Protein AF-A0A7W0UWT5-F1 (afdb_monomer)

Sequence (278 aa):
MLCIELEDHLTDYLEGALSGDLQRAFAEHALRCPVCHDLLNEVRNSIRACHTLDAPPPPQPGLEARILRQTAPEILMACEEFEQHLTDYLDGFLPAPLYHRWQRHAVLCAHCTDLPGQVVRSIGACYSYVKEDRSMPDHLHQKILQATLGTTDARAVRAPLRARFATWLQAQLNLPLAPQLAPVGAMMLVAVLVGTSIISDDGTIGGMYRASLRVATETYTRGATTAARNASLSGDLQRIADKWSNLVKNEPARGISNEPDKQSEATQQRQESEQETR

Mean predicted aligned error: 22.04 Å

Solvent-accessible surface area (backbone atoms only — not comparable to full-atom values): 16796 Å² total; per-residue (Å²): 127,55,73,67,62,46,61,75,40,43,63,38,57,76,72,64,71,53,54,74,70,58,47,51,48,47,53,54,43,37,73,73,36,68,68,57,32,50,52,54,48,52,52,50,49,51,53,50,52,59,69,67,50,73,78,74,75,80,80,59,92,60,49,67,55,53,48,41,58,74,77,43,56,87,68,59,64,52,73,68,61,45,58,72,44,44,60,38,50,77,73,67,68,50,52,72,81,54,41,61,37,45,53,44,39,30,77,70,34,88,78,49,50,55,46,66,59,51,50,54,52,51,53,52,52,53,51,50,60,67,68,48,81,66,75,77,60,86,62,49,70,56,52,51,48,48,66,71,67,67,59,87,55,76,79,76,64,73,70,55,69,65,58,57,50,50,52,51,52,51,58,68,67,56,64,84,67,51,82,87,43,47,65,58,52,51,51,48,52,49,50,49,51,51,60,58,60,71,72,62,98,70,94,48,76,71,59,55,56,55,53,50,54,53,55,50,52,55,52,52,55,56,49,53,55,53,54,54,52,51,57,52,54,54,55,54,53,50,54,52,52,55,53,50,57,55,54,71,72,66,64,78,84,81,72,86,76,92,73,85,78,83,70,62,65,72,62,55,62,60,59,58,66,67,62,77,77,116

Secondary structure (DSSP, 8-state):
--HHHHHHTHHHHHHT-S-HHHHHHHHHHHHH-HHHHHHHHHHHHHHHHHHHSPPPPPPPTTHHHHHHHHH-GGGPPPHHHHHHTHHHHHHT---HHHHHHHHHHHHH-TTTTTHHHHHHHHHHHHHHHHHS-PPPPTTHHHHHHHHHTT---TTT----HHHHHHHHHHHHH-----TTTHHHHHHHHHHHHHHHHTSSS---HHHHHHHHHHHHHHHHHHHHHHHHHHHHHHHHHHHHHHHHHHHHHT-----------TTSHHHHHHHHTTTS--

pLDDT: mean 76.29, std 16.69, range [37.91, 98.12]

Radius of gyration: 48.89 Å; Cα contacts (8 Å, |Δi|>4): 67; chains: 1; bounding box: 116×67×116 Å

Foldseek 3Di:
DDLVVLVVCLVCQVVVNDDPVVNVVSVVCLVVDVVNVVVSVVVVVVVVVVVPPPDPDDDDVCPVLVVCCVPPVVLADDPVRLVVCLVCVVVVNQDPSRVVNSVSCLVPPPVNVCVSVVVVVVVVVVVVVVVPPPDDPPCPVVVVCCVVVPCPPPVVCPDPVVVVVVVVVVVVVPPPPDPVCVVVVVVVVVVVVVVVVCPDDDNDPVVVVVVVVVVVVVVVVVVVVVVVVVVVVVVVVVVVVVVVVVVVVPDDDPDPDDDDDPPVVVVVVVVVVVVVPD

Structure (mmCIF, N/CA/C/O backbone):
data_AF-A0A7W0UWT5-F1
#
_entry.id   AF-A0A7W0UWT5-F1
#
loop_
_atom_site.group_PDB
_atom_site.id
_atom_site.type_symbol
_atom_site.label_atom_id
_atom_site.label_alt_id
_atom_site.label_comp_id
_atom_site.label_asym_id
_atom_site.label_entity_id
_atom_site.label_seq_id
_atom_site.pdbx_PDB_ins_code
_atom_site.Cartn_x
_atom_site.Cartn_y
_atom_site.Cartn_z
_atom_site.occupancy
_atom_site.B_iso_or_equiv
_atom_site.auth_seq_id
_atom_site.auth_comp_id
_atom_site.auth_asym_id
_atom_site.auth_atom_id
_atom_site.pdbx_PDB_model_num
ATOM 1 N N . MET A 1 1 ? -24.230 -0.090 49.171 1.00 89.19 1 MET A N 1
ATOM 2 C CA . MET A 1 1 ? -24.309 0.627 47.888 1.00 89.19 1 MET A CA 1
ATOM 3 C C . MET A 1 1 ? -25.705 0.491 47.309 1.00 89.19 1 MET A C 1
ATOM 5 O O . MET A 1 1 ? -26.376 -0.506 47.597 1.00 89.19 1 MET A O 1
ATOM 9 N N . LEU A 1 2 ? -26.120 1.480 46.530 1.00 95.50 2 LEU A N 1
ATOM 10 C CA . LEU A 1 2 ? -27.353 1.487 45.740 1.00 95.50 2 LEU A CA 1
ATOM 11 C C . LEU A 1 2 ? -27.105 0.853 44.358 1.00 95.50 2 LEU A C 1
ATOM 13 O O . LEU A 1 2 ? -25.964 0.786 43.917 1.00 95.50 2 LEU A O 1
ATOM 17 N N . CYS A 1 3 ? -28.157 0.404 43.663 1.00 96.88 3 CYS A N 1
ATOM 18 C CA . CYS A 1 3 ? -28.006 -0.218 42.337 1.00 96.88 3 CYS A CA 1
ATOM 19 C C . CYS A 1 3 ? -27.375 0.734 41.304 1.00 96.88 3 CYS A C 1
ATOM 21 O O . CYS A 1 3 ? -26.565 0.300 40.499 1.00 96.88 3 CYS A O 1
ATOM 23 N N . ILE A 1 4 ? -27.694 2.031 41.372 1.00 96.62 4 ILE A N 1
ATOM 24 C CA . ILE A 1 4 ? -27.137 3.055 40.471 1.00 96.62 4 ILE A CA 1
ATOM 25 C C . ILE A 1 4 ? -25.618 3.176 40.662 1.00 96.62 4 ILE A C 1
ATOM 27 O O . ILE A 1 4 ? -24.867 3.140 39.698 1.00 96.62 4 ILE A O 1
ATOM 31 N N . GLU A 1 5 ? -25.155 3.209 41.916 1.00 96.00 5 GLU A N 1
ATOM 32 C CA . GLU A 1 5 ? -23.718 3.243 42.232 1.00 96.00 5 GLU A CA 1
ATOM 33 C C . GLU A 1 5 ? -22.994 1.983 41.735 1.00 96.00 5 GLU A C 1
ATOM 35 O O . GLU A 1 5 ? -21.808 2.022 41.421 1.00 96.00 5 GLU A O 1
ATOM 40 N N . LEU A 1 6 ? -23.687 0.841 41.686 1.00 96.75 6 LEU A N 1
ATOM 41 C CA . LEU A 1 6 ? -23.131 -0.390 41.132 1.00 96.75 6 LEU A CA 1
ATOM 42 C C . LEU A 1 6 ? -22.963 -0.290 39.615 1.00 96.75 6 LEU A C 1
ATOM 44 O O . LEU A 1 6 ? -21.924 -0.699 39.106 1.00 96.75 6 LEU A O 1
ATOM 48 N N . GLU A 1 7 ? -23.955 0.241 38.901 1.00 96.50 7 GLU A N 1
ATOM 49 C CA . GLU A 1 7 ? -23.873 0.444 37.450 1.00 96.50 7 GLU A CA 1
ATOM 50 C C . GLU A 1 7 ? -22.725 1.393 37.082 1.00 96.50 7 GLU A C 1
ATOM 52 O O . GLU A 1 7 ? -21.929 1.063 36.201 1.00 96.50 7 GLU A O 1
ATOM 57 N N . ASP A 1 8 ? -22.563 2.491 37.826 1.00 97.25 8 ASP A N 1
ATOM 58 C CA . ASP A 1 8 ? -21.475 3.458 37.625 1.00 97.25 8 ASP A CA 1
ATOM 59 C C . ASP A 1 8 ? -20.081 2.828 37.807 1.00 97.25 8 ASP A C 1
ATOM 61 O O . ASP A 1 8 ? -19.128 3.192 37.119 1.00 97.25 8 ASP A O 1
ATOM 65 N N . HIS A 1 9 ? -19.957 1.847 38.705 1.00 97.06 9 HIS A N 1
ATOM 66 C CA . HIS A 1 9 ? -18.700 1.155 39.010 1.00 97.06 9 HIS A CA 1
ATOM 67 C C . HIS A 1 9 ? -18.525 -0.184 38.278 1.00 97.06 9 HIS A C 1
ATOM 69 O O . HIS A 1 9 ? -17.556 -0.906 38.524 1.00 97.06 9 HIS A O 1
ATOM 75 N N . LEU A 1 10 ? -19.446 -0.559 37.388 1.00 96.94 10 LEU A N 1
ATOM 76 C CA . LEU A 1 10 ? -19.443 -1.878 36.759 1.00 96.94 10 LEU A CA 1
ATOM 77 C C . LEU A 1 10 ? -18.210 -2.092 35.868 1.00 96.94 10 LEU A C 1
ATOM 79 O O . LEU A 1 10 ? -17.572 -3.144 35.947 1.00 96.94 10 LEU A O 1
ATOM 83 N N . THR A 1 11 ? -17.845 -1.091 35.066 1.00 96.50 11 THR A N 1
ATOM 84 C CA . THR A 1 11 ? -16.647 -1.129 34.211 1.00 96.50 11 THR A CA 1
ATOM 85 C C . THR A 1 11 ? -15.378 -1.235 35.053 1.00 96.50 11 THR A C 1
ATOM 87 O O . THR A 1 11 ? -14.599 -2.169 34.862 1.00 96.50 11 THR A O 1
ATOM 90 N N . ASP A 1 12 ? -15.229 -0.372 36.063 1.00 97.31 12 ASP A N 1
ATOM 91 C CA . ASP A 1 12 ? -14.078 -0.385 36.976 1.00 97.31 12 ASP A CA 1
ATOM 92 C C . ASP A 1 12 ? -13.925 -1.741 37.680 1.00 97.31 12 ASP A C 1
ATOM 94 O O . ASP A 1 12 ? -12.815 -2.189 37.976 1.00 97.31 12 ASP A O 1
ATOM 98 N N . TYR A 1 13 ? -15.038 -2.424 37.964 1.00 97.12 13 TYR A N 1
ATOM 99 C CA . TYR A 1 13 ? -15.033 -3.730 38.622 1.00 97.12 13 TYR A CA 1
ATOM 100 C C . TYR A 1 13 ? -14.562 -4.840 37.693 1.00 97.12 13 TYR A C 1
ATOM 102 O O . TYR A 1 13 ? -13.810 -5.721 38.118 1.00 97.12 13 TYR A O 1
ATOM 110 N N . LEU A 1 14 ? -14.979 -4.793 36.431 1.00 96.56 14 LEU A N 1
ATOM 111 C CA . LEU A 1 14 ? -14.567 -5.752 35.411 1.00 96.56 14 LEU A CA 1
ATOM 112 C C . LEU A 1 14 ? -13.099 -5.567 35.012 1.00 96.56 14 LEU A C 1
ATOM 114 O O . LEU A 1 14 ? -12.419 -6.556 34.750 1.00 96.56 14 LEU A O 1
ATOM 118 N N . GLU A 1 15 ? -12.605 -4.330 35.033 1.00 95.75 15 GLU A N 1
ATOM 119 C CA . GLU A 1 15 ? -11.203 -3.991 34.764 1.00 95.75 15 GLU A CA 1
ATOM 120 C C . GLU A 1 15 ? -10.290 -4.154 35.994 1.00 95.75 15 GLU A C 1
ATOM 122 O O . GLU A 1 15 ? -9.066 -4.159 35.865 1.00 95.75 15 GLU A O 1
ATOM 127 N N . GLY A 1 16 ? -10.861 -4.329 37.192 1.00 96.00 16 GLY A N 1
ATOM 128 C CA . GLY A 1 16 ? -10.107 -4.467 38.442 1.00 96.00 16 GLY A CA 1
ATOM 129 C C . GLY A 1 16 ? -9.520 -3.152 38.972 1.00 96.00 16 GLY A C 1
ATOM 130 O O . GLY A 1 16 ? -8.563 -3.182 39.743 1.00 96.00 16 GLY A O 1
ATOM 131 N N . ALA A 1 17 ? -10.084 -2.011 38.574 1.00 97.00 17 ALA A N 1
ATOM 132 C CA . ALA A 1 17 ? -9.640 -0.667 38.944 1.00 97.00 17 ALA A CA 1
ATOM 133 C C . ALA A 1 17 ? -10.239 -0.146 40.270 1.00 97.00 17 ALA A C 1
ATOM 135 O O . ALA A 1 17 ? -9.790 0.877 40.790 1.00 97.00 17 ALA A O 1
ATOM 136 N N . LEU A 1 18 ? -11.233 -0.834 40.848 1.00 96.06 18 LEU A N 1
ATOM 137 C CA . LEU A 1 18 ? -11.831 -0.433 42.129 1.00 96.06 18 LEU A CA 1
ATOM 138 C C . LEU A 1 18 ? -10.896 -0.629 43.324 1.00 96.06 18 LEU A C 1
ATOM 140 O O . LEU A 1 18 ? -10.155 -1.605 43.430 1.00 96.06 18 LEU A O 1
ATOM 144 N N . SER A 1 19 ? -11.023 0.273 44.299 1.00 96.31 19 SER A N 1
ATOM 145 C CA . SER A 1 19 ? -10.381 0.127 45.604 1.00 96.31 19 SER A CA 1
ATOM 146 C C . SER A 1 19 ? -10.935 -1.087 46.362 1.00 96.31 19 SER A C 1
ATOM 148 O O . SER A 1 19 ? -12.101 -1.454 46.217 1.00 96.31 19 SER A O 1
ATOM 150 N N . GLY A 1 20 ? -10.111 -1.711 47.211 1.00 95.88 20 GLY A N 1
ATOM 151 C CA . GLY A 1 20 ? -10.468 -2.971 47.874 1.00 95.88 20 GLY A CA 1
ATOM 152 C C . GLY A 1 20 ? -11.746 -2.910 48.723 1.00 95.88 20 GLY A C 1
ATOM 153 O O . GLY A 1 20 ? -12.493 -3.886 48.769 1.00 95.88 20 GLY A O 1
ATOM 154 N N . ASP A 1 21 ? -12.039 -1.774 49.359 1.00 96.06 21 ASP A N 1
ATOM 155 C CA . ASP A 1 21 ? -13.263 -1.615 50.153 1.00 96.06 21 ASP A CA 1
ATOM 156 C C . ASP A 1 21 ? -14.509 -1.461 49.267 1.00 96.06 21 ASP A C 1
ATOM 158 O O . ASP A 1 21 ? -15.533 -2.095 49.537 1.00 96.06 21 ASP A O 1
ATOM 162 N N . LEU A 1 22 ? -14.412 -0.708 48.164 1.00 96.00 22 LEU A N 1
ATOM 163 C CA . LEU A 1 22 ? -15.497 -0.601 47.184 1.00 96.00 22 LEU A CA 1
ATOM 164 C C . LEU A 1 22 ? -15.726 -1.925 46.453 1.00 96.00 22 LEU A C 1
ATOM 166 O O . LEU A 1 22 ? -16.869 -2.308 46.237 1.00 96.00 22 LEU A O 1
ATOM 170 N N . GLN A 1 23 ? -14.666 -2.671 46.144 1.00 96.81 23 GLN A N 1
ATOM 171 C CA . GLN A 1 23 ? -14.770 -3.988 45.521 1.00 96.81 23 GLN A CA 1
ATOM 172 C C . GLN A 1 23 ? -15.515 -4.990 46.419 1.00 96.81 23 GLN A C 1
ATOM 174 O O . GLN A 1 23 ? -16.330 -5.772 45.924 1.00 96.81 23 GLN A O 1
ATOM 179 N N . ARG A 1 24 ? -15.284 -4.955 47.743 1.00 97.06 24 ARG A N 1
ATOM 180 C CA . ARG A 1 24 ? -16.049 -5.769 48.705 1.00 97.06 24 ARG A CA 1
ATOM 181 C C . ARG A 1 24 ? -17.516 -5.349 48.755 1.00 97.06 24 ARG A C 1
ATOM 183 O O . ARG A 1 24 ? -18.379 -6.218 48.682 1.00 97.06 24 ARG A O 1
ATOM 190 N N . ALA A 1 25 ? -17.795 -4.047 48.836 1.00 96.94 25 ALA A N 1
ATOM 191 C CA . ALA A 1 25 ? -19.164 -3.531 48.844 1.00 96.94 25 ALA A CA 1
ATOM 192 C C . ALA A 1 25 ? -19.922 -3.873 47.545 1.00 96.94 25 ALA A C 1
ATOM 194 O O . ALA A 1 25 ? -21.090 -4.262 47.602 1.00 96.94 25 ALA A O 1
ATOM 195 N N . PHE A 1 26 ? -19.237 -3.801 46.398 1.00 97.69 26 PHE A N 1
ATOM 196 C CA . PHE A 1 26 ? -19.731 -4.221 45.085 1.00 97.69 26 PHE A CA 1
ATOM 197 C C . PHE A 1 26 ? -20.099 -5.700 45.070 1.00 97.69 26 PHE A C 1
ATOM 199 O O . PHE A 1 26 ? -21.225 -6.059 44.725 1.00 97.69 26 PHE A O 1
ATOM 206 N N . ALA A 1 27 ? -19.177 -6.566 45.497 1.00 96.69 27 ALA A N 1
ATOM 207 C CA . ALA A 1 27 ? -19.416 -8.003 45.549 1.00 96.69 27 ALA A CA 1
ATOM 208 C C . ALA A 1 27 ? -20.562 -8.364 46.511 1.00 96.69 27 ALA A C 1
ATOM 210 O O . ALA A 1 27 ? -21.397 -9.205 46.186 1.00 96.69 27 ALA A O 1
ATOM 211 N N . GLU A 1 28 ? -20.642 -7.710 47.672 1.00 97.50 28 GLU A N 1
ATOM 212 C CA . GLU A 1 28 ? -21.722 -7.922 48.639 1.00 97.50 28 GLU A CA 1
ATOM 213 C C . GLU A 1 28 ? -23.090 -7.536 48.059 1.00 97.50 28 GLU A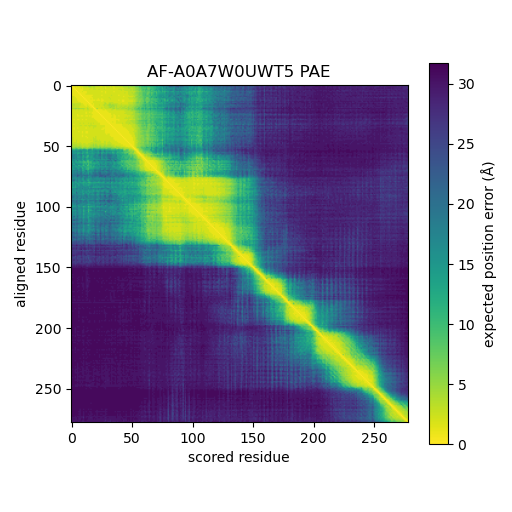 C 1
ATOM 215 O O . GLU A 1 28 ? -24.057 -8.283 48.215 1.00 97.50 28 GLU A O 1
ATOM 220 N N . HIS A 1 29 ? -23.183 -6.404 47.354 1.00 97.25 29 HIS A N 1
ATOM 221 C CA . HIS A 1 29 ? -24.426 -5.994 46.703 1.00 97.25 29 HIS A CA 1
ATOM 222 C C . HIS A 1 29 ? -24.794 -6.924 45.545 1.00 97.25 29 HIS A C 1
ATOM 224 O O . HIS A 1 29 ? -25.940 -7.362 45.473 1.00 97.25 29 HIS A O 1
ATOM 230 N N . ALA A 1 30 ? -23.838 -7.273 44.680 1.00 97.12 30 ALA A N 1
ATOM 231 C CA . ALA A 1 30 ? -24.062 -8.191 43.565 1.00 97.12 30 ALA A CA 1
ATOM 232 C C . ALA A 1 30 ? -24.526 -9.583 44.032 1.00 97.12 30 ALA A C 1
ATOM 234 O O . ALA A 1 30 ? -25.216 -10.264 43.291 1.00 97.12 30 ALA A O 1
ATOM 235 N N . LEU A 1 31 ? -24.192 -10.013 45.254 1.00 96.56 31 LEU A N 1
ATOM 236 C CA . LEU A 1 31 ? -24.703 -11.266 45.828 1.00 96.56 31 LEU A CA 1
ATOM 237 C C . LEU A 1 31 ? -26.079 -11.123 46.496 1.00 96.56 31 LEU A C 1
ATOM 239 O O . LEU A 1 31 ? -26.802 -12.110 46.621 1.00 96.56 31 LEU A O 1
ATOM 243 N N . ARG A 1 32 ? -26.448 -9.921 46.955 1.00 97.75 32 ARG A N 1
ATOM 244 C CA . ARG A 1 32 ? -27.739 -9.659 47.619 1.00 97.75 32 ARG A CA 1
ATOM 245 C C . ARG A 1 32 ? -28.850 -9.255 46.654 1.00 97.75 32 ARG A C 1
ATOM 247 O O . ARG A 1 32 ? -30.013 -9.537 46.929 1.00 97.75 32 ARG A O 1
ATOM 254 N N . CYS A 1 33 ? -28.510 -8.570 45.566 1.00 98.12 33 CYS A N 1
ATOM 255 C CA . CYS A 1 33 ? -29.458 -8.043 44.593 1.00 98.12 33 CYS A CA 1
ATOM 256 C C . CYS A 1 33 ? -29.471 -8.928 43.333 1.00 98.12 33 CYS A C 1
ATOM 258 O O . CYS A 1 33 ? -28.491 -8.910 42.587 1.00 98.12 33 CYS A O 1
ATOM 260 N N . PRO A 1 34 ? -30.561 -9.671 43.050 1.00 97.31 34 PRO A N 1
ATOM 261 C CA . PRO A 1 34 ? -30.619 -10.560 41.888 1.00 97.31 34 PRO A CA 1
ATOM 262 C C . PRO A 1 34 ? -30.523 -9.798 40.559 1.00 97.31 34 PRO A C 1
ATOM 264 O O . PRO A 1 34 ? -29.877 -10.265 39.634 1.00 97.31 34 PRO A O 1
ATOM 267 N N . VAL A 1 35 ? -31.074 -8.582 40.483 1.00 97.62 35 VAL A N 1
ATOM 268 C CA . VAL A 1 35 ? -31.029 -7.760 39.260 1.00 97.62 35 VAL A CA 1
ATOM 269 C C . VAL A 1 35 ? -29.590 -7.381 38.900 1.00 97.62 35 VAL A C 1
ATOM 271 O O . VAL A 1 35 ? -29.155 -7.571 37.768 1.00 97.62 35 VAL A O 1
ATOM 274 N N . CYS A 1 36 ? -28.821 -6.888 39.873 1.00 97.56 36 CYS A N 1
ATOM 275 C CA . CYS A 1 36 ? -27.424 -6.517 39.645 1.00 97.56 36 CYS A CA 1
ATOM 276 C C . CYS A 1 36 ? -26.526 -7.743 39.432 1.00 97.56 36 CYS A C 1
ATOM 278 O O . CYS A 1 36 ? -25.539 -7.661 38.702 1.00 97.56 36 CYS A O 1
ATOM 280 N N . HIS A 1 37 ? -26.865 -8.880 40.048 1.00 97.75 37 HIS A N 1
ATOM 281 C CA . HIS A 1 37 ? -26.201 -10.154 39.787 1.00 97.75 37 HIS A CA 1
ATOM 282 C C . HIS A 1 37 ? -26.355 -10.582 38.324 1.00 97.75 37 HIS A C 1
ATOM 284 O O . HIS A 1 37 ? -25.374 -10.953 37.676 1.00 97.75 37 HIS A O 1
ATOM 290 N N . ASP A 1 38 ? -27.582 -10.518 37.808 1.00 98.12 38 ASP A N 1
ATOM 291 C CA . ASP A 1 38 ? -27.903 -10.920 36.444 1.00 98.12 38 ASP A CA 1
ATOM 292 C C . ASP A 1 38 ? -27.227 -9.987 35.435 1.00 98.12 38 ASP A C 1
ATOM 294 O O . ASP A 1 38 ? -26.519 -10.477 34.557 1.00 98.12 38 ASP A O 1
ATOM 298 N N . LEU A 1 39 ? -27.291 -8.667 35.649 1.00 97.38 39 LEU A N 1
ATOM 299 C CA . LEU A 1 39 ? -26.563 -7.679 34.843 1.00 97.38 39 LEU A CA 1
ATOM 300 C C . LEU A 1 39 ? -25.055 -7.974 34.795 1.00 97.38 39 LEU A C 1
ATOM 302 O O . LEU A 1 39 ? -24.446 -8.019 33.725 1.00 97.38 39 LEU A O 1
ATOM 306 N N . LEU A 1 40 ? -24.434 -8.216 35.954 1.00 97.44 40 LEU A N 1
ATOM 307 C CA . LEU A 1 40 ? -23.009 -8.533 36.031 1.00 97.44 40 LEU A CA 1
ATOM 308 C C . LEU A 1 40 ? -22.667 -9.808 35.246 1.00 97.44 40 LEU A C 1
ATOM 310 O O . LEU A 1 40 ? -21.617 -9.883 34.602 1.00 97.44 40 LEU A O 1
ATOM 314 N N . ASN A 1 41 ? -23.535 -10.818 35.290 1.00 97.50 41 ASN A N 1
ATOM 315 C CA . ASN A 1 41 ? -23.340 -12.052 34.538 1.00 97.50 41 ASN A CA 1
ATOM 316 C C . ASN A 1 41 ? -23.554 -11.861 33.037 1.00 97.50 41 ASN A C 1
ATOM 318 O O . ASN A 1 41 ? -22.769 -12.396 32.257 1.00 97.50 41 ASN A O 1
ATOM 322 N N . GLU A 1 42 ? -24.550 -11.084 32.619 1.00 97.88 42 GLU A N 1
ATOM 323 C CA . GLU A 1 42 ? -24.783 -10.743 31.213 1.00 97.88 42 GLU A CA 1
ATOM 324 C C . GLU A 1 42 ? -23.578 -10.023 30.603 1.00 97.88 42 GLU A C 1
ATOM 326 O O . GLU A 1 42 ? -23.086 -10.417 29.539 1.00 97.88 42 GLU A O 1
ATOM 331 N N . VAL A 1 43 ? -23.030 -9.029 31.305 1.00 97.31 43 VAL A N 1
ATOM 332 C CA . VAL A 1 43 ? -21.844 -8.302 30.837 1.00 97.31 43 VAL A CA 1
ATOM 333 C C . VAL A 1 43 ? -20.620 -9.220 30.800 1.00 97.31 43 VAL A C 1
ATOM 335 O O . VAL A 1 43 ? -19.911 -9.262 29.794 1.00 97.31 43 VAL A O 1
ATOM 338 N N . ARG A 1 44 ? -20.395 -10.044 31.834 1.00 96.75 44 ARG A N 1
ATOM 339 C CA . ARG A 1 44 ? -19.310 -11.047 31.832 1.00 96.75 44 ARG A CA 1
ATOM 340 C C . ARG A 1 44 ? -19.440 -12.051 30.691 1.00 96.75 44 ARG A C 1
ATOM 342 O O . ARG A 1 44 ? -18.433 -12.422 30.090 1.00 96.75 44 ARG A O 1
ATOM 349 N N . ASN A 1 45 ? -20.655 -12.501 30.393 1.00 96.38 45 ASN A N 1
ATOM 350 C CA . ASN A 1 45 ? -20.917 -13.423 29.293 1.00 96.38 45 ASN A CA 1
ATOM 351 C C . ASN A 1 45 ? -20.664 -12.755 27.940 1.00 96.38 45 ASN A C 1
ATOM 353 O O . ASN A 1 45 ? -20.067 -13.381 27.070 1.00 96.38 45 ASN A O 1
ATOM 357 N N . SER A 1 46 ? -21.027 -11.481 27.789 1.00 95.50 46 SER A N 1
ATOM 358 C CA . SER A 1 46 ? -20.749 -10.694 26.582 1.00 95.50 46 SER A CA 1
ATOM 359 C C . SER A 1 46 ? -19.246 -10.504 26.364 1.00 95.50 46 SER A C 1
ATOM 361 O O . SER A 1 46 ? -18.745 -10.745 25.270 1.00 95.50 46 SER A O 1
ATOM 363 N N . ILE A 1 47 ? -18.493 -10.176 27.419 1.00 94.75 47 ILE A N 1
ATOM 364 C CA . ILE A 1 47 ? -17.025 -10.067 27.366 1.00 94.75 47 ILE A CA 1
ATOM 365 C C . ILE A 1 47 ? -16.394 -11.411 26.991 1.00 94.75 47 ILE A C 1
ATOM 367 O O . ILE A 1 47 ? -15.530 -11.473 26.117 1.00 94.75 47 ILE A O 1
ATOM 371 N N . ARG A 1 48 ? -16.849 -12.512 27.601 1.00 93.69 48 ARG A N 1
ATOM 372 C CA . ARG A 1 48 ? -16.392 -13.859 27.227 1.00 93.69 48 ARG A CA 1
ATOM 373 C C . ARG A 1 48 ? -16.701 -14.177 25.771 1.00 93.69 48 ARG A C 1
ATOM 375 O O . ARG A 1 48 ? -15.819 -14.685 25.091 1.00 93.69 48 ARG A O 1
ATOM 382 N N . ALA A 1 49 ? -17.899 -13.848 25.289 1.00 92.06 49 ALA A N 1
ATOM 383 C CA . ALA A 1 49 ? -18.267 -14.036 23.892 1.00 92.06 49 ALA A CA 1
ATOM 384 C C . ALA A 1 49 ? -17.306 -13.273 22.967 1.00 92.06 49 ALA A C 1
ATOM 386 O O . ALA A 1 49 ? -16.770 -13.866 22.034 1.00 92.06 49 ALA A O 1
ATOM 387 N N . CYS A 1 50 ? -16.990 -12.013 23.283 1.00 89.12 50 CYS A N 1
ATOM 388 C CA . CYS A 1 50 ? -16.001 -11.224 22.546 1.00 89.12 50 CYS A CA 1
ATOM 389 C C . CYS A 1 50 ? -14.600 -11.852 22.559 1.00 89.12 50 CYS A C 1
ATOM 391 O O . CYS A 1 50 ? -13.918 -11.816 21.543 1.00 89.12 50 CYS A O 1
ATOM 393 N N . HIS A 1 51 ? -14.173 -12.459 23.670 1.00 87.31 51 HIS A N 1
ATOM 394 C CA . HIS A 1 51 ? -12.885 -13.158 23.743 1.00 87.31 51 HIS A CA 1
ATOM 395 C C . HIS A 1 51 ? -12.864 -14.502 23.009 1.00 87.31 51 HIS A C 1
ATOM 397 O O . HIS A 1 51 ? -11.795 -14.947 22.601 1.00 87.31 51 HIS A O 1
ATOM 403 N N . THR A 1 52 ? -14.015 -15.162 22.858 1.00 88.31 52 THR A N 1
ATOM 404 C CA . THR A 1 52 ? -14.132 -16.395 22.062 1.00 88.31 52 THR A CA 1
ATOM 405 C C . THR A 1 52 ? -14.236 -16.138 20.565 1.00 88.31 52 THR A C 1
ATOM 407 O O . THR A 1 52 ? -14.115 -17.080 19.787 1.00 88.31 52 THR A O 1
ATOM 410 N N . LEU A 1 53 ? -14.473 -14.890 20.147 1.00 84.12 53 LEU A N 1
ATOM 411 C CA . LEU A 1 53 ? -14.358 -14.528 18.743 1.00 84.12 53 LEU A CA 1
ATOM 412 C C . LEU A 1 53 ? -12.879 -14.583 18.373 1.00 84.12 53 LEU A C 1
ATOM 414 O O . LEU A 1 53 ? -12.077 -13.783 18.857 1.00 84.12 53 LEU A O 1
ATOM 418 N N . ASP A 1 54 ? -12.529 -15.544 17.522 1.00 77.94 54 ASP A N 1
ATOM 419 C CA . ASP A 1 54 ? -11.195 -15.621 16.947 1.00 77.94 54 ASP A CA 1
ATOM 420 C C . ASP A 1 54 ? -10.838 -14.273 16.323 1.00 77.94 54 ASP A C 1
ATOM 422 O O . ASP A 1 54 ? -11.641 -13.658 15.608 1.00 77.94 54 ASP A O 1
ATOM 426 N N . ALA A 1 55 ? -9.617 -13.812 16.601 1.00 77.19 55 ALA A N 1
ATOM 427 C CA . ALA A 1 55 ? -9.100 -12.617 15.961 1.00 77.19 55 ALA A CA 1
ATOM 428 C C . ALA A 1 55 ? -9.231 -12.798 14.440 1.00 77.19 55 ALA A C 1
ATOM 430 O O . ALA A 1 55 ? -8.789 -13.828 13.912 1.00 77.19 55 ALA A O 1
ATOM 431 N N . PRO A 1 56 ? -9.848 -11.839 13.723 1.00 76.50 56 PRO A N 1
ATOM 432 C CA . PRO A 1 56 ? -9.991 -11.966 12.289 1.00 76.50 56 PRO A CA 1
ATOM 433 C C . PRO A 1 56 ? -8.599 -12.133 11.670 1.00 76.50 56 PRO A C 1
ATOM 435 O O . PRO A 1 56 ? -7.639 -11.502 12.133 1.00 76.50 56 PRO A O 1
ATOM 438 N N . PRO A 1 57 ? -8.466 -12.983 10.638 1.00 79.69 57 PRO A N 1
ATOM 439 C CA . PRO A 1 57 ? -7.197 -13.139 9.952 1.00 79.69 57 PRO A CA 1
ATOM 440 C C . PRO A 1 57 ? -6.708 -11.766 9.476 1.00 79.69 57 PRO A C 1
ATOM 442 O O . PRO A 1 57 ? -7.533 -10.902 9.148 1.00 79.69 57 PRO A O 1
ATOM 445 N N . PRO A 1 58 ? -5.380 -11.548 9.427 1.00 79.19 58 PRO A N 1
ATOM 446 C CA . PRO A 1 58 ? -4.839 -10.280 8.974 1.00 79.19 58 PRO A CA 1
ATOM 447 C C . PRO A 1 58 ? -5.428 -9.931 7.600 1.00 79.19 58 PRO A C 1
ATOM 449 O O . PRO A 1 58 ? -5.602 -10.823 6.757 1.00 79.19 58 PRO A O 1
ATOM 452 N N . PRO A 1 59 ? -5.769 -8.653 7.367 1.00 79.00 59 PRO A N 1
ATOM 453 C CA . PRO A 1 59 ? -6.383 -8.239 6.119 1.00 79.00 59 PRO A CA 1
ATOM 454 C C . PRO A 1 59 ? -5.479 -8.616 4.945 1.00 79.00 59 PRO A C 1
ATOM 456 O O . PRO A 1 59 ? -4.260 -8.448 4.994 1.00 79.00 59 PRO A O 1
ATOM 459 N N . GLN A 1 60 ? -6.085 -9.132 3.874 1.00 79.44 60 GLN A N 1
ATOM 460 C CA . GLN A 1 60 ? -5.344 -9.468 2.662 1.00 79.44 60 GLN A CA 1
ATOM 461 C C . GLN A 1 60 ? -4.650 -8.212 2.102 1.00 79.44 60 GLN A C 1
ATOM 463 O O . GLN A 1 60 ? -5.255 -7.130 2.112 1.00 79.44 60 GLN A O 1
ATOM 468 N N . PRO A 1 61 ? -3.419 -8.332 1.570 1.00 73.06 61 PRO A N 1
ATOM 469 C CA . PRO A 1 61 ? -2.758 -7.216 0.906 1.00 73.06 61 PRO A CA 1
ATOM 470 C C . PRO A 1 61 ? -3.653 -6.688 -0.226 1.00 73.06 61 PRO A C 1
ATOM 472 O O . PRO A 1 61 ? -4.139 -7.449 -1.060 1.00 73.06 61 PRO A O 1
ATOM 475 N N . GLY A 1 62 ? -3.929 -5.381 -0.213 1.00 74.00 62 GLY A N 1
ATOM 476 C CA . GLY A 1 62 ? -4.825 -4.725 -1.173 1.00 74.00 62 GLY A CA 1
ATOM 477 C C . GLY A 1 62 ? -6.301 -4.624 -0.757 1.00 74.00 62 GLY A C 1
ATOM 478 O O . GLY A 1 62 ? -7.088 -4.040 -1.505 1.00 74.00 62 GLY A O 1
ATOM 479 N N . LEU A 1 63 ? -6.702 -5.123 0.423 1.00 81.81 63 LEU A N 1
ATOM 480 C CA . LEU A 1 63 ? -8.066 -4.934 0.941 1.00 81.81 63 LEU A CA 1
ATOM 481 C C . LEU A 1 63 ? -8.408 -3.447 1.115 1.00 81.81 63 LEU A C 1
ATOM 483 O O . LEU A 1 63 ? -9.464 -3.012 0.668 1.00 81.81 63 LEU A O 1
ATOM 487 N N . GLU A 1 64 ? -7.503 -2.666 1.703 1.00 80.19 64 GLU A N 1
ATOM 488 C CA . GLU A 1 64 ? -7.664 -1.216 1.869 1.00 80.19 64 GLU A CA 1
ATOM 489 C C . GLU A 1 64 ? -7.891 -0.525 0.520 1.00 80.19 64 GLU A C 1
ATOM 491 O O . GLU A 1 64 ? -8.828 0.248 0.345 1.00 80.19 64 GLU A O 1
ATOM 496 N N . ALA A 1 65 ? -7.074 -0.877 -0.472 1.00 72.62 65 ALA A N 1
ATOM 497 C CA . ALA A 1 65 ? -7.156 -0.317 -1.809 1.00 72.62 65 ALA A CA 1
ATOM 498 C C . ALA A 1 65 ? -8.502 -0.669 -2.487 1.00 72.62 65 ALA A C 1
ATOM 500 O O . ALA A 1 65 ? -9.119 0.181 -3.130 1.00 72.62 65 ALA A O 1
ATOM 501 N N . ARG A 1 66 ? -9.021 -1.888 -2.278 1.00 78.06 66 ARG A N 1
ATOM 502 C CA . ARG A 1 66 ? -10.366 -2.294 -2.727 1.00 78.06 66 ARG A CA 1
ATOM 503 C C . ARG A 1 66 ? -11.488 -1.545 -2.011 1.00 78.06 66 ARG A C 1
ATOM 505 O O . ARG A 1 66 ? -12.437 -1.141 -2.677 1.00 78.06 66 ARG A O 1
ATOM 512 N N . ILE A 1 67 ? -11.387 -1.371 -0.692 1.00 84.25 67 ILE A N 1
ATOM 513 C CA . ILE A 1 67 ? -12.364 -0.613 0.099 1.00 84.25 67 ILE A CA 1
ATOM 514 C C . ILE A 1 67 ? -12.416 0.820 -0.423 1.00 84.25 67 ILE A C 1
ATOM 516 O O . ILE A 1 67 ? -13.483 1.284 -0.798 1.00 84.25 67 ILE A O 1
ATOM 520 N N . LEU A 1 68 ? -11.264 1.476 -0.565 1.00 77.69 68 LEU A N 1
ATOM 521 C CA . LEU A 1 68 ? -11.169 2.841 -1.080 1.00 77.69 68 LEU A CA 1
ATOM 522 C C . LEU A 1 68 ? -11.712 2.977 -2.504 1.00 77.69 68 LEU A C 1
ATOM 524 O O . LEU A 1 68 ? -12.382 3.957 -2.811 1.00 77.69 68 LEU A O 1
ATOM 528 N N . ARG A 1 69 ? -11.491 1.980 -3.369 1.00 75.50 69 ARG A N 1
ATOM 529 C CA . ARG A 1 69 ? -12.093 1.958 -4.709 1.00 75.50 69 ARG A CA 1
ATOM 530 C C . ARG A 1 69 ? -13.623 1.931 -4.662 1.00 75.50 69 ARG A C 1
ATOM 532 O O . ARG A 1 69 ? -14.256 2.489 -5.553 1.00 75.50 69 ARG A O 1
ATOM 539 N N . GLN A 1 70 ? -14.208 1.267 -3.666 1.00 82.44 70 GLN A N 1
ATOM 540 C CA . GLN A 1 70 ? -15.659 1.169 -3.501 1.00 82.44 70 GLN A CA 1
ATOM 541 C C . GLN A 1 70 ? -16.259 2.373 -2.768 1.00 82.44 70 GLN A C 1
ATOM 543 O O . GLN A 1 70 ? -17.377 2.767 -3.085 1.00 82.44 70 GLN A O 1
ATOM 548 N N . THR A 1 71 ? -15.545 2.950 -1.801 1.00 84.12 71 THR A N 1
ATOM 549 C CA . THR A 1 71 ? -16.082 3.993 -0.915 1.00 84.12 71 THR A CA 1
ATOM 550 C C . THR A 1 71 ? -15.686 5.410 -1.316 1.00 84.12 71 THR A C 1
ATOM 552 O O . THR A 1 71 ? -16.381 6.350 -0.944 1.00 84.12 71 THR A O 1
ATOM 555 N N . ALA A 1 72 ? -14.602 5.586 -2.075 1.00 80.38 72 ALA A N 1
ATOM 556 C CA . ALA A 1 72 ? -14.083 6.894 -2.461 1.00 80.38 72 ALA A CA 1
ATOM 557 C C . ALA A 1 72 ? -13.420 6.861 -3.856 1.00 80.38 72 ALA A C 1
ATOM 559 O O . ALA A 1 72 ? -12.203 7.046 -3.979 1.00 80.38 72 ALA A O 1
ATOM 560 N N . PRO A 1 73 ? -14.202 6.642 -4.933 1.00 70.38 73 PRO A N 1
ATOM 561 C CA . PRO A 1 73 ? -13.667 6.541 -6.290 1.00 70.38 73 PRO A CA 1
ATOM 562 C C . PRO A 1 73 ? -13.019 7.842 -6.777 1.00 70.38 73 PRO A C 1
ATOM 564 O O . PRO A 1 73 ? -12.125 7.797 -7.614 1.00 70.38 73 PRO A O 1
ATOM 567 N N . GLU A 1 74 ? -13.403 8.988 -6.217 1.00 69.81 74 GLU A N 1
ATOM 568 C CA . GLU A 1 74 ? -12.850 10.303 -6.577 1.00 69.81 74 GLU A CA 1
ATOM 569 C C . GLU A 1 74 ? -11.381 10.466 -6.162 1.00 69.81 74 GLU A C 1
ATOM 571 O O . GLU A 1 74 ? -10.656 11.305 -6.6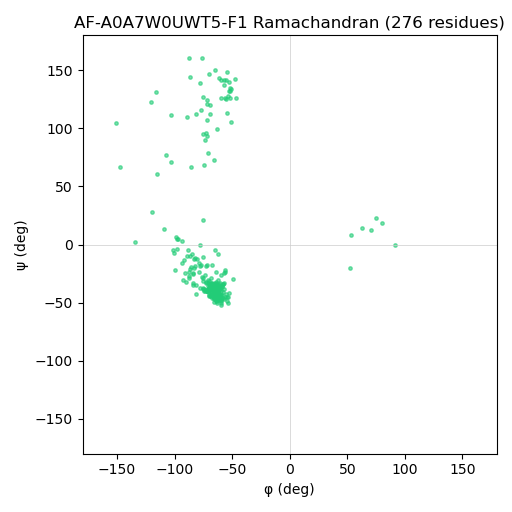86 1.00 69.81 74 GLU A O 1
ATOM 576 N N . ILE A 1 75 ? -10.911 9.614 -5.249 1.00 70.12 75 ILE A N 1
ATOM 577 C CA . ILE A 1 75 ? -9.514 9.573 -4.814 1.00 70.12 75 ILE A CA 1
ATOM 578 C C . ILE A 1 75 ? -8.674 8.710 -5.779 1.00 70.12 75 ILE A C 1
ATOM 580 O O . ILE A 1 75 ? -7.447 8.686 -5.687 1.00 70.12 75 ILE A O 1
ATOM 584 N N . LEU A 1 76 ? -9.285 8.008 -6.739 1.00 77.38 76 LEU A N 1
ATOM 585 C CA . LEU A 1 76 ? -8.567 7.160 -7.692 1.00 77.38 76 LEU A CA 1
ATOM 586 C C . LEU A 1 76 ? -7.908 7.999 -8.791 1.00 77.38 76 LEU A C 1
ATOM 588 O O . LEU A 1 76 ? -8.465 8.974 -9.282 1.00 77.38 76 LEU A O 1
ATOM 592 N N . MET A 1 77 ? -6.686 7.620 -9.147 1.00 88.31 77 MET A N 1
ATOM 593 C CA . MET A 1 77 ? -5.912 8.187 -10.255 1.00 88.31 77 MET A CA 1
ATOM 594 C C . MET A 1 77 ? -6.262 7.466 -11.559 1.00 88.31 77 MET A C 1
ATOM 596 O O . MET A 1 77 ? -6.510 6.256 -11.532 1.00 88.31 77 MET A O 1
ATOM 600 N N . ALA A 1 78 ? -6.291 8.192 -12.678 1.00 90.94 78 ALA A N 1
ATOM 601 C CA . ALA A 1 78 ? -6.458 7.612 -14.014 1.00 90.94 78 ALA A CA 1
ATOM 602 C C . ALA A 1 78 ? -5.152 6.954 -14.504 1.00 90.94 78 ALA A C 1
ATOM 604 O O . ALA A 1 78 ? -4.078 7.263 -13.989 1.00 90.94 78 ALA A O 1
ATOM 605 N N . CYS A 1 79 ? -5.218 6.056 -15.494 1.00 93.31 79 CYS A N 1
ATOM 606 C CA . CYS A 1 79 ? -4.006 5.396 -16.010 1.00 93.31 79 CYS A CA 1
ATOM 607 C C . CYS A 1 79 ? -3.064 6.409 -16.683 1.00 93.31 79 CYS A C 1
ATOM 609 O O . CYS A 1 79 ? -1.852 6.326 -16.528 1.00 93.31 79 CYS A O 1
ATOM 611 N N . GLU A 1 80 ? -3.616 7.414 -17.364 1.00 94.38 80 GLU A N 1
ATOM 612 C CA . GLU A 1 80 ? -2.834 8.466 -18.015 1.00 94.38 80 GLU A CA 1
ATOM 613 C C . GLU A 1 80 ? -2.092 9.336 -16.989 1.00 94.38 80 GLU A C 1
ATOM 615 O O . GLU A 1 80 ? -0.918 9.651 -17.167 1.00 94.38 80 GLU A O 1
ATOM 620 N N . GLU A 1 81 ? -2.759 9.690 -15.887 1.00 93.94 81 GLU A N 1
ATOM 621 C CA . GLU A 1 81 ? -2.161 10.440 -14.772 1.00 93.94 81 GLU A CA 1
ATOM 622 C C . GLU A 1 81 ? -1.072 9.604 -14.070 1.00 93.94 81 GLU A C 1
ATOM 624 O O . GLU A 1 81 ? -0.030 10.126 -13.677 1.00 93.94 81 GLU A O 1
ATOM 629 N N . PHE A 1 82 ? -1.270 8.286 -13.966 1.00 95.19 82 PHE A N 1
ATOM 630 C CA . PHE A 1 82 ? -0.267 7.363 -13.436 1.00 95.19 82 PHE A CA 1
ATOM 631 C C . PHE A 1 82 ? 1.011 7.342 -14.284 1.00 95.19 82 PHE A C 1
ATOM 633 O O . PHE A 1 82 ? 2.114 7.419 -13.735 1.00 95.19 82 PHE A O 1
ATOM 640 N N . GLU A 1 83 ? 0.872 7.252 -15.608 1.00 95.00 83 GLU A N 1
ATOM 641 C CA . GLU A 1 83 ? 2.004 7.223 -16.539 1.00 95.00 83 GLU A CA 1
ATOM 642 C C . GLU A 1 83 ? 2.770 8.548 -16.571 1.00 95.00 83 GLU A C 1
ATOM 644 O O . GLU A 1 83 ? 4.000 8.534 -16.616 1.00 95.00 83 GLU A O 1
ATOM 649 N N . GLN A 1 84 ? 2.075 9.686 -16.469 1.00 95.88 84 GLN A N 1
ATOM 650 C CA . GLN A 1 84 ? 2.704 11.013 -16.408 1.00 95.88 84 GLN A CA 1
ATOM 651 C C . GLN A 1 84 ? 3.679 11.154 -15.233 1.00 95.88 84 GLN A C 1
ATOM 653 O O . GLN A 1 84 ? 4.704 11.815 -15.364 1.00 95.88 84 GLN A O 1
ATOM 658 N N . HIS A 1 85 ? 3.385 10.500 -14.109 1.00 95.50 85 HIS A N 1
ATOM 659 C CA . HIS A 1 85 ? 4.207 10.543 -12.900 1.00 95.50 85 HIS A CA 1
ATOM 660 C C . HIS A 1 85 ? 5.144 9.342 -12.737 1.00 95.50 85 HIS A C 1
ATOM 662 O O . HIS A 1 85 ? 5.806 9.199 -11.706 1.00 95.50 85 HIS A O 1
ATOM 668 N N . LEU A 1 86 ? 5.219 8.459 -13.736 1.00 95.12 86 LEU A N 1
ATOM 669 C CA . LEU A 1 86 ? 6.068 7.274 -13.676 1.00 95.12 86 LEU A CA 1
ATOM 670 C C . LEU A 1 86 ? 7.552 7.644 -13.566 1.00 95.12 86 LEU A C 1
ATOM 672 O O . LEU A 1 86 ? 8.271 7.044 -12.772 1.00 95.12 86 LEU A O 1
ATOM 676 N N . THR A 1 87 ? 8.011 8.634 -14.332 1.00 93.31 87 THR A N 1
ATOM 677 C CA . THR A 1 87 ? 9.399 9.116 -14.260 1.00 93.31 87 THR A CA 1
ATOM 678 C C . THR A 1 87 ? 9.684 9.786 -12.923 1.00 93.31 87 THR A C 1
ATOM 680 O O . THR A 1 87 ? 10.665 9.435 -12.280 1.00 93.31 87 THR A O 1
ATOM 683 N N . ASP A 1 88 ? 8.777 10.638 -12.437 1.00 95.44 88 ASP A N 1
ATOM 684 C CA . ASP A 1 88 ? 8.914 11.303 -11.133 1.00 95.44 88 ASP A CA 1
ATOM 685 C C . ASP A 1 88 ? 9.028 10.287 -9.987 1.00 95.44 88 ASP A C 1
ATOM 687 O O . ASP A 1 88 ? 9.770 10.494 -9.025 1.00 95.44 88 ASP A O 1
ATOM 691 N N . TYR A 1 89 ? 8.303 9.167 -10.087 1.00 94.38 89 TYR A N 1
ATOM 692 C CA . TYR A 1 89 ? 8.424 8.044 -9.162 1.00 94.38 89 TYR A CA 1
ATOM 693 C C . TYR A 1 89 ? 9.796 7.365 -9.248 1.00 94.38 89 TYR A C 1
ATOM 695 O O . TYR A 1 89 ? 10.427 7.145 -8.214 1.00 94.38 89 TYR A O 1
ATOM 703 N N . LEU A 1 90 ? 10.262 7.036 -10.458 1.00 93.56 90 LEU A N 1
ATOM 704 C CA . LEU A 1 90 ? 11.549 6.361 -10.674 1.00 93.56 90 LEU A CA 1
ATOM 705 C C . LEU A 1 90 ? 12.743 7.228 -10.254 1.00 93.56 90 LEU A C 1
ATOM 707 O O . LEU A 1 90 ? 13.727 6.700 -9.737 1.00 93.56 90 LEU A O 1
ATOM 711 N N . ASP A 1 91 ? 12.622 8.540 -10.418 1.00 93.00 91 ASP A N 1
ATOM 712 C CA . ASP A 1 91 ? 13.636 9.518 -10.031 1.00 93.00 91 ASP A CA 1
ATOM 713 C C . ASP A 1 91 ? 13.566 9.883 -8.534 1.00 93.00 91 ASP A C 1
ATOM 715 O O . ASP A 1 91 ? 14.490 10.494 -7.995 1.00 93.00 91 ASP A O 1
ATOM 719 N N . GLY A 1 92 ? 12.495 9.487 -7.833 1.00 93.94 92 GLY A N 1
ATOM 720 C CA . GLY A 1 92 ? 12.304 9.741 -6.402 1.00 93.94 92 GLY A CA 1
ATOM 721 C C . GLY A 1 92 ? 11.794 11.147 -6.060 1.00 93.94 92 GLY A C 1
ATOM 722 O O . GLY A 1 92 ? 11.912 11.574 -4.912 1.00 93.94 92 GLY A O 1
ATOM 723 N N . PHE A 1 93 ? 11.213 11.865 -7.024 1.00 94.50 93 PHE A N 1
ATOM 724 C CA . PHE A 1 93 ? 10.681 13.225 -6.861 1.00 94.50 93 PHE A CA 1
ATOM 725 C C . PHE A 1 93 ? 9.173 13.287 -6.600 1.00 94.50 93 PHE A C 1
ATOM 727 O O . PHE A 1 93 ? 8.602 14.374 -6.504 1.00 94.50 93 PHE A O 1
ATOM 734 N N . LEU A 1 94 ? 8.515 12.138 -6.451 1.00 93.94 94 LEU A N 1
ATOM 735 C CA . LEU A 1 94 ? 7.072 12.078 -6.267 1.00 93.94 94 LEU A CA 1
ATOM 736 C C . LEU A 1 94 ? 6.640 12.645 -4.893 1.00 93.94 94 LEU A C 1
ATOM 738 O O . LEU A 1 94 ? 7.022 12.090 -3.858 1.00 93.94 94 LEU A O 1
ATOM 742 N N . PRO A 1 95 ? 5.807 13.705 -4.835 1.00 92.69 95 PRO A N 1
ATOM 743 C CA . PRO A 1 95 ? 5.342 14.270 -3.568 1.00 92.69 95 PRO A CA 1
ATOM 744 C C . PRO A 1 95 ? 4.544 13.254 -2.740 1.00 92.69 95 PRO A C 1
ATOM 746 O O . PRO A 1 95 ? 3.736 12.502 -3.286 1.00 92.69 95 PRO A O 1
ATOM 749 N N . ALA A 1 96 ? 4.689 13.279 -1.410 1.00 88.44 96 ALA A N 1
ATOM 750 C CA . ALA A 1 96 ? 4.061 12.298 -0.512 1.00 88.44 96 ALA A CA 1
ATOM 751 C C . ALA A 1 96 ? 2.530 12.120 -0.692 1.00 88.44 96 ALA A C 1
ATOM 753 O O . ALA A 1 96 ? 2.072 10.974 -0.726 1.00 88.44 96 ALA A O 1
ATOM 754 N N . PRO A 1 97 ? 1.716 13.183 -0.881 1.00 85.56 97 PRO A N 1
ATOM 755 C CA . PRO A 1 97 ? 0.278 13.016 -1.124 1.00 85.56 97 PRO A CA 1
ATOM 756 C C . PRO A 1 97 ? -0.027 12.269 -2.431 1.00 85.56 97 PRO A C 1
ATOM 758 O O . PRO A 1 97 ? -0.988 11.501 -2.510 1.00 85.56 97 PRO A O 1
ATOM 761 N N . LEU A 1 98 ? 0.807 12.475 -3.453 1.00 90.94 98 LEU A N 1
ATOM 762 C CA . LEU A 1 98 ? 0.649 11.879 -4.776 1.00 90.94 98 LEU A CA 1
ATOM 763 C C . LEU A 1 98 ? 1.183 10.441 -4.797 1.00 90.94 98 LEU A C 1
ATOM 765 O O . LEU A 1 98 ? 0.560 9.567 -5.394 1.00 90.94 98 LEU A O 1
ATOM 769 N N . TYR A 1 99 ? 2.247 10.166 -4.038 1.00 91.38 99 TYR A N 1
ATOM 770 C CA . TYR A 1 99 ? 2.846 8.843 -3.877 1.00 91.38 99 TYR A CA 1
ATOM 771 C C . TYR A 1 99 ? 1.841 7.774 -3.440 1.00 91.38 99 TYR A C 1
ATOM 773 O O . TYR A 1 99 ? 1.716 6.739 -4.091 1.00 91.38 99 TYR A O 1
ATOM 781 N N . HIS A 1 100 ? 1.058 8.024 -2.388 1.00 88.12 100 HIS A N 1
ATOM 782 C CA . HIS A 1 100 ? 0.086 7.034 -1.912 1.00 88.12 100 HIS A CA 1
ATOM 783 C C . HIS A 1 100 ? -1.056 6.800 -2.909 1.00 88.12 100 HIS A C 1
ATOM 785 O O . HIS A 1 100 ? -1.586 5.692 -3.021 1.00 88.12 100 HIS A O 1
ATOM 791 N N . ARG A 1 101 ? -1.462 7.833 -3.654 1.00 89.06 101 ARG A N 1
ATOM 792 C CA . ARG A 1 101 ? -2.475 7.706 -4.710 1.00 89.06 101 ARG A CA 1
ATOM 793 C C . ARG A 1 101 ? -1.936 6.901 -5.895 1.00 89.06 101 ARG A C 1
ATOM 795 O O . ARG A 1 101 ? -2.609 5.974 -6.343 1.00 89.06 101 ARG A O 1
ATOM 802 N N . TRP A 1 102 ? -0.706 7.182 -6.310 1.00 92.50 102 TRP A N 1
ATOM 803 C CA . TRP A 1 102 ? 0.001 6.483 -7.379 1.00 92.50 102 TRP A CA 1
ATOM 804 C C . TRP A 1 102 ? 0.263 5.009 -7.033 1.00 92.50 102 TRP A C 1
ATOM 806 O O . TRP A 1 102 ? -0.091 4.114 -7.800 1.00 92.50 102 TRP A O 1
ATOM 816 N N . GLN A 1 103 ? 0.768 4.723 -5.826 1.00 89.56 103 GLN A N 1
ATOM 817 C CA . GLN A 1 103 ? 1.033 3.356 -5.361 1.00 89.56 103 GLN A CA 1
ATOM 818 C C . GLN A 1 103 ? -0.254 2.519 -5.285 1.00 89.56 103 GLN A C 1
ATOM 820 O O . GLN A 1 103 ? -0.256 1.345 -5.657 1.00 89.56 103 GLN A O 1
ATOM 825 N N . ARG A 1 104 ? -1.375 3.115 -4.855 1.00 86.88 104 ARG A N 1
ATOM 826 C CA . ARG A 1 104 ? -2.683 2.440 -4.880 1.00 86.88 104 ARG A CA 1
ATOM 827 C C . ARG A 1 104 ? -3.117 2.096 -6.303 1.00 86.88 104 ARG A C 1
ATOM 829 O O . ARG A 1 104 ? -3.614 0.992 -6.515 1.00 86.88 104 ARG A O 1
ATOM 836 N N . HIS A 1 105 ? -2.915 2.997 -7.268 1.00 90.38 105 HIS A N 1
ATOM 837 C CA . HIS A 1 105 ? -3.219 2.715 -8.671 1.00 90.38 105 HIS A CA 1
ATOM 838 C C . HIS A 1 105 ? -2.373 1.549 -9.200 1.00 90.38 105 HIS A C 1
ATOM 840 O O . HIS A 1 105 ? -2.937 0.613 -9.764 1.00 90.38 105 HIS A O 1
ATOM 846 N N . ALA A 1 106 ? -1.060 1.545 -8.936 1.00 90.56 106 ALA A N 1
ATOM 847 C CA . ALA A 1 106 ? -0.179 0.439 -9.317 1.00 90.56 106 ALA A CA 1
ATOM 848 C C . ALA A 1 106 ? -0.680 -0.908 -8.774 1.00 90.56 106 ALA A C 1
ATOM 850 O O . ALA A 1 106 ? -0.738 -1.885 -9.506 1.00 90.56 106 ALA A O 1
ATOM 851 N N . VAL A 1 107 ? -1.100 -0.986 -7.509 1.00 87.31 107 VAL A N 1
ATOM 852 C CA . VAL A 1 107 ? -1.541 -2.261 -6.910 1.00 87.31 107 VAL A CA 1
ATOM 853 C C . VAL A 1 107 ? -2.910 -2.724 -7.431 1.00 87.31 107 VAL A C 1
ATOM 855 O O . VAL A 1 107 ? -3.165 -3.923 -7.507 1.00 87.31 107 VAL A O 1
ATOM 858 N N . LEU A 1 108 ? -3.811 -1.799 -7.772 1.00 85.00 108 LEU A N 1
ATOM 859 C CA . LEU A 1 108 ? -5.192 -2.123 -8.148 1.00 85.00 108 LEU A CA 1
ATOM 860 C C . LEU A 1 108 ? -5.415 -2.308 -9.651 1.00 85.00 108 LEU A C 1
ATOM 862 O O . LEU A 1 108 ? -6.340 -3.022 -10.048 1.00 85.00 108 LEU A O 1
ATOM 866 N N . CYS A 1 109 ? -4.649 -1.604 -10.482 1.00 88.50 109 CYS A N 1
ATOM 867 C CA . CYS A 1 109 ? -4.841 -1.588 -11.923 1.00 88.50 109 CYS A CA 1
ATOM 868 C C . CYS A 1 109 ? -4.044 -2.715 -12.579 1.00 88.50 109 CYS A C 1
ATOM 870 O O . CYS A 1 109 ? -2.827 -2.625 -12.693 1.00 88.50 109 CYS A O 1
ATOM 872 N N . ALA A 1 110 ? -4.741 -3.730 -13.097 1.00 87.56 110 ALA A N 1
ATOM 873 C CA . ALA A 1 110 ? -4.120 -4.878 -13.763 1.00 87.56 110 ALA A CA 1
ATOM 874 C C . ALA A 1 110 ? -3.205 -4.500 -14.945 1.00 87.56 110 ALA A C 1
ATOM 876 O O . ALA A 1 110 ? -2.325 -5.278 -15.304 1.00 87.56 110 ALA A O 1
ATOM 877 N N . HIS A 1 111 ? -3.409 -3.326 -15.550 1.00 90.19 111 HIS A N 1
ATOM 878 C CA . HIS A 1 111 ? -2.558 -2.833 -16.630 1.00 90.19 111 HIS A CA 1
ATOM 879 C C . HIS A 1 111 ? -1.268 -2.188 -16.107 1.00 90.19 111 HIS A C 1
ATOM 881 O O . HIS A 1 111 ? -0.186 -2.449 -16.624 1.00 90.19 111 HIS A O 1
ATOM 887 N N . CYS A 1 112 ? -1.371 -1.387 -15.046 1.00 93.56 112 CYS A N 1
ATOM 888 C CA . CYS A 1 112 ? -0.271 -0.566 -14.550 1.00 93.56 112 CYS A CA 1
ATOM 889 C C . CYS A 1 112 ? 0.586 -1.257 -13.475 1.00 93.56 112 CYS A C 1
ATOM 891 O O . CYS A 1 112 ? 1.683 -0.782 -13.194 1.00 93.56 112 CYS A O 1
ATOM 893 N N . THR A 1 113 ? 0.142 -2.380 -12.891 1.00 91.81 113 THR A N 1
ATOM 894 C CA . THR A 1 113 ? 0.861 -3.068 -11.798 1.00 91.81 113 THR A CA 1
ATOM 895 C C . THR A 1 113 ? 2.303 -3.436 -12.127 1.00 91.81 113 THR A C 1
ATOM 897 O O . THR A 1 113 ? 3.180 -3.257 -11.285 1.00 91.81 113 THR A O 1
ATOM 900 N N . ASP A 1 114 ? 2.572 -3.937 -13.333 1.00 92.81 114 ASP A N 1
ATOM 901 C CA . ASP A 1 114 ? 3.924 -4.361 -13.726 1.00 92.81 114 ASP A CA 1
ATOM 902 C C . ASP A 1 114 ? 4.673 -3.292 -14.539 1.00 92.81 114 ASP A C 1
ATOM 904 O O . ASP A 1 114 ? 5.856 -3.458 -14.833 1.00 92.81 114 ASP A O 1
ATOM 908 N N . LEU A 1 115 ? 4.031 -2.166 -14.871 1.00 94.69 115 LEU A N 1
ATOM 909 C CA . LEU A 1 115 ? 4.628 -1.139 -15.729 1.00 94.69 115 LEU A CA 1
ATOM 910 C C . LEU A 1 115 ? 5.939 -0.562 -15.151 1.00 94.69 115 LEU A C 1
ATOM 912 O O . LEU A 1 115 ? 6.943 -0.566 -15.869 1.00 94.69 115 LEU A O 1
ATOM 916 N N . PRO A 1 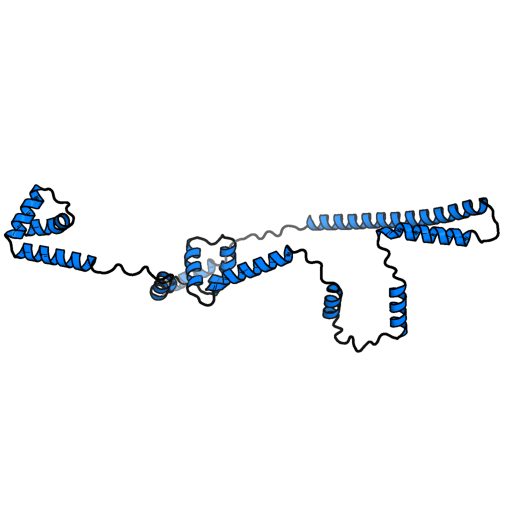116 ? 6.021 -0.158 -13.865 1.00 92.75 116 PRO A N 1
ATOM 917 C CA . PRO A 1 116 ? 7.275 0.346 -13.296 1.00 92.75 116 PRO A CA 1
ATOM 918 C C . PRO A 1 116 ? 8.384 -0.709 -13.310 1.00 92.75 116 PRO A C 1
ATOM 920 O O . PRO A 1 116 ? 9.535 -0.416 -13.631 1.00 92.75 116 PRO A O 1
ATOM 923 N N . GLY A 1 117 ? 8.030 -1.966 -13.027 1.00 91.69 117 GLY A N 1
ATOM 924 C CA . GLY A 1 117 ? 8.962 -3.087 -13.078 1.00 91.69 117 GLY A CA 1
ATOM 925 C C . GLY A 1 117 ? 9.497 -3.334 -14.489 1.00 91.69 117 GLY A C 1
ATOM 926 O O . GLY A 1 117 ? 10.694 -3.567 -14.658 1.00 91.69 117 GLY A O 1
ATOM 927 N N . GLN A 1 118 ? 8.641 -3.254 -15.511 1.00 94.19 118 GLN A N 1
ATOM 928 C CA . GLN A 1 118 ? 9.041 -3.386 -16.914 1.00 94.19 118 GLN A CA 1
ATOM 929 C C . GLN A 1 118 ? 10.009 -2.282 -17.337 1.00 94.19 118 GLN A C 1
ATOM 931 O O . GLN A 1 118 ? 11.014 -2.585 -17.981 1.00 94.19 118 GLN A O 1
ATOM 936 N N . VAL A 1 119 ? 9.753 -1.036 -16.932 1.00 94.69 119 VAL A N 1
ATOM 937 C CA . VAL A 1 119 ? 10.635 0.100 -17.236 1.00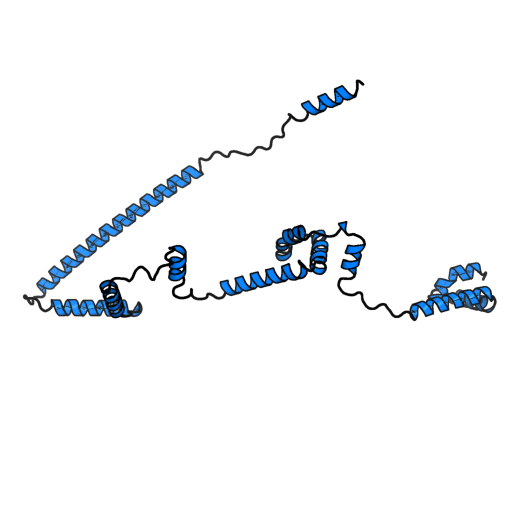 94.69 119 VAL A CA 1
ATOM 938 C C . VAL A 1 119 ? 11.996 -0.051 -16.554 1.00 94.69 119 VAL A C 1
ATOM 940 O O . VAL A 1 119 ? 13.027 0.090 -17.204 1.00 94.69 119 VAL A O 1
ATOM 943 N N . VAL A 1 120 ? 12.046 -0.435 -15.277 1.00 93.81 120 VAL A N 1
ATOM 944 C CA . VAL A 1 120 ? 13.333 -0.665 -14.592 1.00 93.81 120 VAL A CA 1
ATOM 945 C C . VAL A 1 120 ? 14.116 -1.813 -15.240 1.00 93.81 120 VAL A C 1
ATOM 947 O O . VAL A 1 120 ? 15.330 -1.712 -15.425 1.00 93.81 120 VAL A O 1
ATOM 950 N N . ARG A 1 121 ? 13.439 -2.898 -15.643 1.00 93.56 121 ARG A N 1
ATOM 951 C CA . ARG A 1 121 ? 14.076 -4.024 -16.348 1.00 93.56 121 ARG A CA 1
ATOM 952 C C . ARG A 1 121 ? 14.608 -3.618 -17.724 1.00 93.56 121 ARG A C 1
ATOM 954 O O . ARG A 1 121 ? 15.705 -4.043 -18.084 1.00 93.56 121 ARG A O 1
ATOM 961 N N . SER A 1 122 ? 13.871 -2.806 -18.482 1.00 93.94 122 SER A N 1
ATOM 962 C CA . SER A 1 122 ? 14.314 -2.337 -19.799 1.00 93.94 122 SER A CA 1
ATOM 963 C C . SER A 1 122 ? 15.495 -1.371 -19.688 1.00 93.94 122 SER A C 1
ATOM 965 O O . SER A 1 122 ? 16.473 -1.533 -20.414 1.00 93.94 122 SER A O 1
ATOM 967 N N . ILE A 1 123 ? 15.474 -0.451 -18.718 1.00 92.56 123 ILE A N 1
ATOM 968 C CA . ILE A 1 123 ? 16.610 0.428 -18.405 1.00 92.56 123 ILE A CA 1
ATOM 969 C C . ILE A 1 123 ? 17.834 -0.407 -18.017 1.00 92.56 123 ILE A C 1
ATOM 971 O O . ILE A 1 123 ? 18.918 -0.197 -18.561 1.00 92.56 123 ILE A O 1
ATOM 975 N N . GLY A 1 124 ? 17.668 -1.395 -17.134 1.00 91.69 124 GLY A N 1
ATOM 976 C CA . GLY A 1 124 ? 18.743 -2.307 -16.742 1.00 91.69 124 GLY A CA 1
ATOM 977 C C . GLY A 1 124 ? 19.349 -3.063 -17.929 1.00 91.69 124 GLY A C 1
ATOM 978 O O . GLY A 1 124 ? 20.572 -3.166 -18.027 1.00 91.69 124 GLY A O 1
ATOM 979 N N . ALA A 1 125 ? 18.515 -3.525 -18.867 1.00 90.38 125 ALA A N 1
ATOM 980 C CA . ALA A 1 125 ? 18.973 -4.157 -20.103 1.00 90.38 125 ALA A CA 1
ATOM 981 C C . ALA A 1 125 ? 19.743 -3.176 -21.005 1.00 90.38 125 ALA A C 1
ATOM 983 O O . ALA A 1 125 ? 20.793 -3.519 -21.538 1.00 90.38 125 ALA A O 1
ATOM 984 N N . CYS A 1 126 ? 19.278 -1.934 -21.151 1.00 88.56 126 CYS A N 1
ATOM 985 C CA . CYS A 1 126 ? 20.015 -0.908 -21.893 1.00 88.56 126 CYS A CA 1
ATOM 986 C C . CYS A 1 126 ? 21.387 -0.634 -21.263 1.00 88.56 126 CYS A C 1
ATOM 988 O O . CYS A 1 126 ? 22.391 -0.574 -21.971 1.00 88.56 126 CYS A O 1
ATOM 990 N N . TYR A 1 127 ? 21.457 -0.532 -19.934 1.00 88.31 127 TYR A N 1
ATOM 991 C CA . TYR A 1 127 ? 22.721 -0.339 -19.227 1.00 88.31 127 TYR A CA 1
ATOM 992 C C . TYR A 1 127 ? 23.679 -1.519 -19.386 1.00 88.31 127 TYR A C 1
ATOM 994 O O . TYR A 1 127 ? 24.882 -1.292 -19.515 1.00 88.31 127 TYR A O 1
ATOM 1002 N N . SER A 1 128 ? 23.188 -2.764 -19.411 1.00 85.31 128 SER A N 1
ATOM 1003 C CA . SER A 1 128 ? 24.058 -3.914 -19.676 1.00 85.31 128 SER A CA 1
ATOM 1004 C C . SER A 1 128 ? 24.618 -3.874 -21.097 1.00 85.31 128 SER A C 1
ATOM 1006 O O . SER A 1 128 ? 25.810 -4.108 -21.268 1.00 85.31 128 SER A O 1
ATOM 1008 N N . TYR A 1 129 ? 23.821 -3.477 -22.093 1.00 83.38 129 TYR A N 1
ATOM 1009 C CA . TYR A 1 129 ? 24.304 -3.295 -23.467 1.00 83.38 129 TYR A CA 1
ATOM 1010 C C . TYR A 1 129 ? 25.314 -2.156 -23.627 1.00 83.38 129 TYR A C 1
ATOM 1012 O O . TYR A 1 129 ? 26.212 -2.275 -24.449 1.00 83.38 129 TYR A O 1
ATOM 1020 N N . VAL A 1 130 ? 25.176 -1.060 -22.876 1.00 82.88 130 VAL A N 1
ATOM 1021 C CA . VAL A 1 130 ? 26.133 0.061 -22.921 1.00 82.88 130 VAL A CA 1
ATOM 1022 C C . VAL A 1 130 ? 27.427 -0.278 -22.180 1.00 82.88 130 VAL A C 1
ATOM 1024 O O . VAL A 1 130 ? 28.505 0.135 -22.594 1.00 82.88 130 VAL A O 1
ATOM 1027 N N . LYS A 1 131 ? 27.333 -1.006 -21.063 1.00 80.38 131 LYS A N 1
ATOM 1028 C CA . LYS A 1 131 ? 28.488 -1.359 -20.230 1.00 80.38 131 LYS A CA 1
ATOM 1029 C C . LYS A 1 131 ? 29.307 -2.503 -20.820 1.00 80.38 131 LYS A C 1
ATOM 1031 O O . LYS A 1 131 ? 30.528 -2.521 -20.682 1.00 80.38 131 LYS A O 1
ATOM 1036 N N . GLU A 1 132 ? 28.645 -3.481 -21.426 1.00 78.00 132 GLU A N 1
ATOM 1037 C CA . GLU A 1 132 ? 29.317 -4.475 -22.247 1.00 78.00 132 GLU A CA 1
ATOM 1038 C C . GLU A 1 132 ? 29.738 -3.774 -23.534 1.00 78.00 132 GLU A C 1
ATOM 1040 O O . GLU A 1 132 ? 28.934 -3.635 -24.448 1.00 78.00 132 GLU A O 1
ATOM 1045 N N . ASP A 1 133 ? 30.988 -3.315 -23.590 1.00 63.84 133 ASP A N 1
ATOM 1046 C CA . ASP A 1 133 ? 31.607 -2.746 -24.788 1.00 63.84 133 ASP A CA 1
ATOM 1047 C C . ASP A 1 133 ? 31.736 -3.859 -25.845 1.00 63.84 133 ASP A C 1
ATOM 1049 O O . ASP A 1 133 ? 32.780 -4.482 -26.049 1.00 63.84 133 ASP A O 1
ATOM 1053 N N . ARG A 1 134 ? 30.595 -4.246 -26.422 1.00 67.81 134 ARG A N 1
ATOM 1054 C CA . ARG A 1 134 ? 30.506 -5.303 -27.416 1.00 67.81 134 ARG A CA 1
ATOM 1055 C C . ARG A 1 134 ? 31.130 -4.740 -28.673 1.00 67.81 134 ARG A C 1
ATOM 1057 O O . ARG A 1 134 ? 30.657 -3.739 -29.211 1.00 67.81 134 ARG A O 1
ATOM 1064 N N . SER A 1 135 ? 32.176 -5.405 -29.157 1.00 73.62 135 SER A N 1
ATOM 1065 C CA . SER A 1 135 ? 32.772 -5.058 -30.438 1.00 73.62 135 SER A CA 1
ATOM 1066 C C . SER A 1 135 ? 31.666 -5.010 -31.485 1.00 73.62 135 SER A C 1
ATOM 1068 O O . SER A 1 135 ? 30.880 -5.957 -31.607 1.00 73.62 135 SER A O 1
ATOM 1070 N N . MET A 1 136 ? 31.580 -3.883 -32.196 1.00 74.19 136 MET A N 1
ATOM 1071 C CA . MET A 1 136 ? 30.607 -3.695 -33.266 1.00 74.19 136 MET A CA 1
ATOM 1072 C C . MET A 1 136 ? 30.635 -4.943 -34.159 1.00 74.19 136 MET A C 1
ATOM 1074 O O . MET A 1 136 ? 31.723 -5.320 -34.596 1.00 74.19 136 MET A O 1
ATOM 1078 N N . PRO A 1 137 ? 29.489 -5.608 -34.406 1.00 80.62 137 PRO A N 1
ATOM 1079 C CA . PRO A 1 137 ? 29.468 -6.803 -35.232 1.00 80.62 137 PRO A CA 1
ATOM 1080 C C . PRO A 1 137 ? 30.146 -6.516 -36.566 1.00 80.62 137 PRO A C 1
ATOM 1082 O O . PRO A 1 137 ? 29.832 -5.504 -37.209 1.00 80.62 137 PRO A O 1
ATOM 1085 N N . ASP A 1 138 ? 31.047 -7.404 -36.983 1.00 81.00 138 ASP A N 1
ATOM 1086 C CA . ASP A 1 138 ? 31.703 -7.275 -38.277 1.00 81.00 138 ASP A CA 1
ATOM 1087 C C . ASP A 1 138 ? 30.630 -7.077 -39.358 1.00 81.00 138 ASP A C 1
ATOM 1089 O O . ASP A 1 138 ? 29.594 -7.752 -39.379 1.00 81.00 138 ASP A O 1
ATOM 1093 N N . HIS A 1 139 ? 30.857 -6.108 -40.246 1.00 81.44 139 HIS A N 1
ATOM 1094 C CA . HIS A 1 139 ? 29.948 -5.754 -41.340 1.00 81.44 139 HIS A CA 1
ATOM 1095 C C . HIS A 1 139 ? 28.623 -5.066 -40.943 1.00 81.44 139 HIS A C 1
ATOM 1097 O O . HIS A 1 139 ? 27.757 -4.902 -41.808 1.00 81.44 139 HIS A O 1
ATOM 1103 N N . LEU A 1 140 ? 28.439 -4.586 -39.701 1.00 85.06 140 LEU A N 1
ATOM 1104 C CA . LEU A 1 140 ? 27.258 -3.780 -39.332 1.00 85.06 140 LEU A CA 1
ATOM 1105 C C . LEU A 1 140 ? 27.115 -2.545 -40.236 1.00 85.06 140 LEU A C 1
ATOM 1107 O O . LEU A 1 140 ? 26.037 -2.290 -40.772 1.00 85.06 140 LEU A O 1
ATOM 1111 N N . HIS A 1 141 ? 28.215 -1.828 -40.484 1.00 83.06 141 HIS A N 1
ATOM 1112 C CA . HIS A 1 141 ? 28.224 -0.675 -41.388 1.00 83.06 141 HIS A CA 1
ATOM 1113 C C . HIS A 1 141 ? 27.772 -1.055 -42.808 1.00 83.06 141 HIS A C 1
ATOM 1115 O O . HIS A 1 141 ? 27.082 -0.285 -43.465 1.00 83.06 141 HIS A O 1
ATOM 1121 N N . GLN A 1 142 ? 28.122 -2.256 -43.284 1.00 84.69 142 GLN A N 1
ATOM 1122 C CA . GLN A 1 142 ? 27.751 -2.758 -44.607 1.00 84.69 142 GLN A CA 1
ATOM 1123 C C . GLN A 1 142 ? 26.265 -3.096 -44.658 1.00 84.69 142 GLN A C 1
ATOM 1125 O O . GLN A 1 142 ? 25.621 -2.773 -45.646 1.00 84.69 142 GLN A O 1
ATOM 1130 N N . LYS A 1 143 ? 25.707 -3.673 -43.588 1.00 84.44 143 LYS A N 1
ATOM 1131 C CA . LYS A 1 143 ? 24.268 -3.947 -43.474 1.00 84.44 143 LYS A CA 1
ATOM 1132 C C . LYS A 1 143 ? 23.444 -2.667 -43.380 1.00 84.44 143 LYS A C 1
ATOM 1134 O O . LYS A 1 143 ? 22.419 -2.573 -44.045 1.00 84.44 143 LYS A O 1
ATOM 1139 N N . ILE A 1 144 ? 23.896 -1.678 -42.604 1.00 86.06 144 ILE A N 1
ATOM 1140 C CA . ILE A 1 144 ? 23.240 -0.366 -42.513 1.00 86.06 144 ILE A CA 1
ATOM 1141 C C . ILE A 1 144 ? 23.289 0.327 -43.872 1.00 86.06 144 ILE A C 1
ATOM 1143 O O . ILE A 1 144 ? 22.248 0.758 -44.354 1.00 86.06 144 ILE A O 1
ATOM 1147 N N . LEU A 1 145 ? 24.457 0.376 -44.524 1.00 84.12 145 LEU A N 1
ATOM 1148 C CA . LEU A 1 145 ? 24.593 0.914 -45.881 1.00 84.12 145 LEU A CA 1
ATOM 1149 C C . LEU A 1 145 ? 23.719 0.151 -46.881 1.00 84.12 145 LEU A C 1
ATOM 1151 O O . LEU A 1 145 ? 23.024 0.772 -47.664 1.00 84.12 145 LEU A O 1
ATOM 1155 N N . GLN A 1 146 ? 23.670 -1.178 -46.840 1.00 83.56 146 GLN A N 1
ATOM 1156 C CA . GLN A 1 146 ? 22.825 -1.969 -47.737 1.00 83.56 146 GLN A CA 1
ATOM 1157 C C . GLN A 1 146 ? 21.324 -1.722 -47.505 1.00 83.56 146 GLN A C 1
ATOM 1159 O O . GLN A 1 146 ? 20.567 -1.626 -48.468 1.00 83.56 146 GLN A O 1
ATOM 1164 N N . ALA A 1 147 ? 20.893 -1.587 -46.247 1.00 82.94 147 ALA A N 1
ATOM 1165 C CA . ALA A 1 147 ? 19.504 -1.302 -45.892 1.00 82.94 147 ALA A CA 1
ATOM 1166 C C . ALA A 1 147 ? 19.092 0.138 -46.244 1.00 82.94 147 ALA A C 1
ATOM 1168 O O . ALA A 1 147 ? 17.961 0.368 -46.661 1.00 82.94 147 ALA A O 1
ATOM 1169 N N . THR A 1 148 ? 20.006 1.103 -46.106 1.00 82.06 148 THR A N 1
ATOM 1170 C CA . THR A 1 148 ? 19.742 2.530 -46.368 1.00 82.06 148 THR A CA 1
ATOM 1171 C C . THR A 1 148 ? 19.956 2.935 -47.823 1.00 82.06 148 THR A C 1
ATOM 1173 O O . THR A 1 148 ? 19.283 3.844 -48.298 1.00 82.06 148 THR A O 1
ATOM 1176 N N . LEU A 1 149 ? 20.828 2.249 -48.566 1.00 75.56 149 LEU A N 1
ATOM 1177 C CA . LEU A 1 149 ? 21.060 2.506 -49.992 1.00 75.56 149 LEU A CA 1
ATOM 1178 C C . LEU A 1 149 ? 19.957 1.927 -50.892 1.00 75.56 149 LEU A C 1
ATOM 1180 O O . LEU A 1 149 ? 20.034 2.078 -52.108 1.00 75.56 149 LEU A O 1
ATOM 1184 N N . GLY A 1 150 ? 18.937 1.264 -50.329 1.00 61.53 150 GLY A N 1
ATOM 1185 C CA . GLY A 1 150 ? 17.754 0.820 -51.072 1.00 61.53 150 GLY A CA 1
ATOM 1186 C C . GLY A 1 150 ? 18.034 -0.201 -52.182 1.00 61.53 150 GLY A C 1
ATOM 1187 O O . GLY A 1 150 ? 17.173 -0.436 -53.025 1.00 61.53 150 GLY A O 1
ATOM 1188 N N . THR A 1 151 ? 19.213 -0.829 -52.215 1.00 59.12 151 THR A N 1
ATOM 1189 C CA . THR A 1 151 ? 19.569 -1.832 -53.229 1.00 59.12 151 THR A CA 1
ATOM 1190 C C . THR A 1 151 ? 19.084 -3.218 -52.807 1.00 59.12 151 THR A C 1
ATOM 1192 O O . THR A 1 151 ? 19.855 -4.141 -52.546 1.00 59.12 151 THR A O 1
ATOM 1195 N N . THR A 1 152 ? 17.765 -3.391 -52.766 1.00 53.81 152 THR A N 1
ATOM 1196 C CA . THR A 1 152 ? 17.115 -4.698 -52.580 1.00 53.81 152 THR A CA 1
ATOM 1197 C C . THR A 1 152 ? 17.362 -5.676 -53.740 1.00 53.81 152 THR A C 1
ATOM 1199 O O . THR A 1 152 ? 17.062 -6.856 -53.595 1.00 53.81 152 THR A O 1
ATOM 1202 N N . ASP A 1 153 ? 18.035 -5.260 -54.821 1.00 53.69 153 ASP A N 1
ATOM 1203 C CA . ASP A 1 153 ? 18.431 -6.124 -55.941 1.00 53.69 153 ASP A CA 1
ATOM 1204 C C . ASP A 1 153 ? 19.954 -6.280 -56.107 1.00 53.69 153 ASP A C 1
ATOM 1206 O O . ASP A 1 153 ? 20.542 -6.039 -57.163 1.00 53.69 153 ASP A O 1
ATOM 1210 N N . ALA A 1 154 ? 20.620 -6.823 -55.086 1.00 51.84 154 ALA A N 1
ATOM 1211 C CA . ALA A 1 154 ? 21.989 -7.339 -55.231 1.00 51.84 154 ALA A CA 1
ATOM 1212 C C . ALA A 1 154 ? 22.098 -8.517 -56.237 1.00 51.84 154 ALA A C 1
ATOM 1214 O O . ALA A 1 154 ? 23.202 -8.937 -56.586 1.00 51.84 154 ALA A O 1
ATOM 1215 N N . ARG A 1 155 ? 20.971 -9.056 -56.735 1.00 51.53 155 ARG A N 1
ATOM 1216 C CA . ARG A 1 155 ? 20.941 -10.059 -57.816 1.00 51.53 155 ARG A CA 1
ATOM 1217 C C . ARG A 1 155 ? 20.954 -9.462 -59.226 1.00 51.53 155 ARG A C 1
ATOM 1219 O O . ARG A 1 155 ? 21.318 -10.186 -60.151 1.00 51.53 155 ARG A O 1
ATOM 1226 N N . ALA A 1 156 ? 20.613 -8.184 -59.410 1.00 53.53 156 ALA A N 1
ATOM 1227 C CA . ALA A 1 156 ? 20.501 -7.589 -60.746 1.00 53.53 156 ALA A CA 1
ATOM 1228 C C . ALA A 1 156 ? 21.829 -7.038 -61.293 1.00 53.53 156 ALA A C 1
ATOM 1230 O O . ALA A 1 156 ? 21.998 -6.934 -62.506 1.00 53.53 156 ALA A O 1
ATOM 1231 N N . VAL A 1 157 ? 22.814 -6.752 -60.435 1.00 56.75 157 VAL A N 1
ATOM 1232 C CA . VAL A 1 157 ? 24.132 -6.272 -60.879 1.00 56.75 157 VAL A CA 1
ATOM 1233 C C . VAL A 1 157 ? 25.164 -7.377 -60.705 1.00 56.75 157 VAL A C 1
ATOM 1235 O O . VAL A 1 157 ? 25.975 -7.399 -59.779 1.00 56.75 157 VAL A O 1
ATOM 1238 N N . ARG A 1 158 ? 25.134 -8.336 -61.632 1.00 51.16 158 ARG A N 1
ATOM 1239 C CA . ARG A 1 158 ? 26.206 -9.319 -61.792 1.00 51.16 158 ARG A CA 1
ATOM 1240 C C . ARG A 1 158 ? 27.469 -8.556 -62.194 1.00 51.16 158 ARG A C 1
ATOM 1242 O O . ARG A 1 158 ? 27.621 -8.176 -63.351 1.00 51.16 158 ARG A O 1
ATOM 1249 N N . ALA A 1 159 ? 28.353 -8.301 -61.229 1.00 57.88 159 ALA A N 1
ATOM 1250 C CA . ALA A 1 159 ? 29.617 -7.622 -61.484 1.00 57.88 159 ALA A CA 1
ATOM 1251 C C . ALA A 1 159 ? 30.360 -8.325 -62.640 1.00 57.88 159 ALA A C 1
ATOM 1253 O O . ALA A 1 159 ? 30.452 -9.563 -62.636 1.00 57.88 159 ALA A O 1
ATOM 1254 N N . PRO A 1 160 ? 30.869 -7.577 -63.638 1.00 70.31 160 PRO A N 1
ATOM 1255 C CA . PRO A 1 160 ? 31.565 -8.159 -64.776 1.00 70.31 160 PRO A CA 1
ATOM 1256 C C . PRO A 1 160 ? 32.721 -9.027 -64.273 1.00 70.31 160 PRO A C 1
ATOM 1258 O O . PRO A 1 160 ? 33.395 -8.677 -63.307 1.00 70.31 160 PRO A O 1
ATOM 1261 N N . LEU A 1 161 ? 32.964 -10.168 -64.924 1.00 65.69 161 LEU A N 1
ATOM 1262 C CA . LEU A 1 161 ? 33.964 -11.168 -64.509 1.00 65.69 161 LEU A CA 1
ATOM 1263 C C . LEU A 1 161 ? 35.349 -10.560 -64.215 1.00 65.69 161 LEU A C 1
ATOM 1265 O O . LEU A 1 161 ? 36.053 -11.029 -63.325 1.00 65.69 161 LEU A O 1
ATOM 1269 N N . ARG A 1 162 ? 35.698 -9.462 -64.895 1.00 70.69 162 ARG A N 1
ATOM 1270 C CA . ARG A 1 162 ? 36.931 -8.697 -64.662 1.00 70.69 162 ARG A CA 1
ATOM 1271 C C . ARG A 1 162 ? 36.991 -8.047 -63.277 1.00 70.69 162 ARG A C 1
ATOM 1273 O O . ARG A 1 162 ? 38.047 -8.066 -62.663 1.00 70.69 162 ARG A O 1
ATOM 1280 N N . ALA A 1 163 ? 35.872 -7.541 -62.759 1.00 70.06 163 ALA A N 1
ATOM 1281 C CA . ALA A 1 163 ? 35.800 -6.975 -61.413 1.00 70.06 163 ALA A CA 1
ATOM 1282 C C . ALA A 1 163 ? 35.960 -8.059 -60.337 1.00 70.06 163 ALA A C 1
ATOM 1284 O O . ALA A 1 163 ? 36.613 -7.821 -59.330 1.00 70.06 163 ALA A O 1
ATOM 1285 N N . ARG A 1 164 ? 35.444 -9.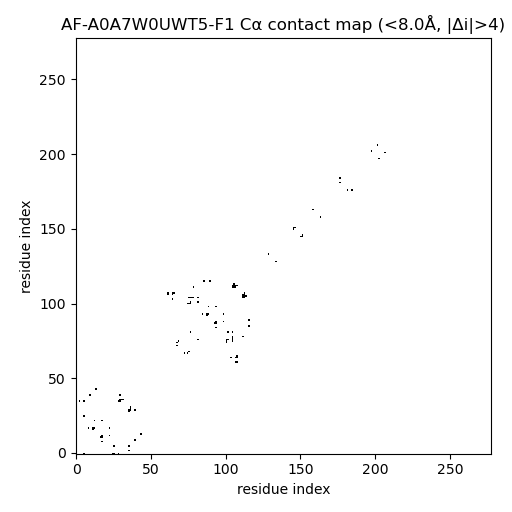274 -60.579 1.00 72.88 164 ARG A N 1
ATOM 1286 C CA . ARG A 1 164 ? 35.635 -10.420 -59.670 1.00 72.88 164 ARG A CA 1
ATOM 1287 C C . ARG A 1 164 ? 37.079 -10.919 -59.666 1.00 72.88 164 ARG A C 1
ATOM 1289 O O . ARG A 1 164 ? 37.583 -11.317 -58.624 1.00 72.88 164 ARG A O 1
ATOM 1296 N N . PHE A 1 165 ? 37.744 -10.889 -60.821 1.00 76.69 165 PHE A N 1
ATOM 1297 C CA . PHE A 1 165 ? 39.156 -11.251 -60.908 1.00 76.69 165 PHE A CA 1
ATOM 1298 C C . PHE A 1 165 ? 40.050 -10.183 -60.270 1.00 76.69 165 PHE A C 1
ATOM 1300 O O . PHE A 1 165 ? 40.972 -10.525 -59.543 1.00 76.69 165 PHE A O 1
ATOM 1307 N N . ALA A 1 166 ? 39.739 -8.898 -60.471 1.00 76.25 166 ALA A N 1
ATOM 1308 C CA . ALA A 1 166 ? 40.458 -7.798 -59.837 1.00 76.25 166 ALA A CA 1
ATOM 1309 C C . ALA A 1 166 ? 40.354 -7.859 -58.308 1.00 76.25 166 ALA A C 1
ATOM 1311 O O . ALA A 1 166 ? 41.378 -7.772 -57.640 1.00 76.25 166 ALA A O 1
ATOM 1312 N N . THR A 1 167 ? 39.161 -8.091 -57.747 1.00 75.38 167 THR A N 1
ATOM 1313 C CA . THR A 1 167 ? 39.003 -8.221 -56.290 1.00 75.38 167 THR A CA 1
ATOM 1314 C C . THR A 1 167 ? 39.655 -9.483 -55.738 1.00 75.38 167 THR A C 1
ATOM 1316 O O . THR A 1 167 ? 40.226 -9.432 -54.655 1.00 75.38 167 THR A O 1
ATOM 1319 N N . TRP A 1 168 ? 39.642 -10.596 -56.478 1.00 78.44 168 TRP A N 1
ATOM 1320 C CA . TRP A 1 168 ? 40.382 -11.803 -56.101 1.00 78.44 168 TRP A CA 1
ATOM 1321 C C . TRP A 1 168 ? 41.900 -11.568 -56.091 1.00 78.44 168 TRP A C 1
ATOM 1323 O O . TRP A 1 168 ? 42.571 -11.943 -55.131 1.00 78.44 168 TRP A O 1
ATOM 1333 N N . LEU A 1 169 ? 42.434 -10.882 -57.107 1.00 75.06 169 LEU A N 1
ATOM 1334 C CA . LEU A 1 169 ? 43.855 -10.538 -57.179 1.00 75.06 169 LEU A CA 1
ATOM 1335 C C . LEU A 1 169 ? 44.244 -9.582 -56.046 1.00 75.06 169 LEU A C 1
ATOM 1337 O O . LEU A 1 169 ? 45.259 -9.771 -55.388 1.00 75.06 169 LEU A O 1
ATOM 1341 N N . GLN A 1 170 ? 43.404 -8.582 -55.781 1.00 72.56 170 GLN A N 1
ATOM 1342 C CA . GLN A 1 170 ? 43.621 -7.588 -54.734 1.00 72.56 170 GLN A CA 1
ATOM 1343 C C . GLN A 1 170 ? 43.516 -8.206 -53.332 1.00 72.56 170 GLN A C 1
ATOM 1345 O O . GLN A 1 170 ? 44.279 -7.837 -52.448 1.00 72.56 170 GLN A O 1
ATOM 1350 N N . ALA A 1 171 ? 42.645 -9.200 -53.136 1.00 71.31 171 ALA A N 1
ATOM 1351 C CA . ALA A 1 171 ? 42.571 -9.971 -51.896 1.00 71.31 171 ALA A CA 1
ATOM 1352 C C . ALA A 1 171 ? 43.798 -10.874 -51.685 1.00 71.31 171 ALA A C 1
ATOM 1354 O O . ALA A 1 171 ? 44.225 -11.047 -50.550 1.00 71.31 171 ALA A O 1
ATOM 1355 N N . GLN A 1 172 ? 44.390 -11.412 -52.756 1.00 72.25 172 GLN A N 1
ATOM 1356 C CA . GLN A 1 172 ? 45.641 -12.180 -52.685 1.00 72.25 172 GLN A CA 1
ATOM 1357 C C . GLN A 1 172 ? 46.882 -11.291 -52.490 1.00 72.25 172 GLN A C 1
ATOM 1359 O O . GLN A 1 172 ? 47.835 -11.701 -51.836 1.00 72.25 172 GLN A O 1
ATOM 1364 N N . LEU A 1 173 ? 46.870 -10.065 -53.023 1.00 64.44 173 LEU A N 1
ATOM 1365 C CA . LEU A 1 173 ? 47.947 -9.077 -52.864 1.00 64.44 173 LEU A CA 1
ATOM 1366 C C . LEU A 1 173 ? 47.873 -8.288 -51.552 1.00 64.44 173 LEU A C 1
ATOM 1368 O O . LEU A 1 173 ? 48.884 -7.729 -51.129 1.00 64.44 173 LEU A O 1
ATOM 1372 N N . ASN A 1 174 ? 46.716 -8.270 -50.887 1.00 59.00 174 ASN A N 1
ATOM 1373 C CA . ASN A 1 174 ? 46.580 -7.789 -49.515 1.00 59.00 174 ASN A CA 1
ATOM 1374 C C . ASN A 1 174 ? 47.168 -8.824 -48.551 1.00 59.00 174 ASN A C 1
ATOM 1376 O O . ASN A 1 174 ? 46.470 -9.473 -47.773 1.00 59.00 174 ASN A O 1
ATOM 1380 N N . LEU A 1 175 ? 48.489 -8.970 -48.620 1.00 53.56 175 LEU A N 1
ATOM 1381 C CA . LEU A 1 175 ? 49.272 -9.624 -47.594 1.00 53.56 175 LEU A CA 1
ATOM 1382 C C . LEU A 1 175 ? 48.967 -8.894 -46.272 1.00 53.56 175 LEU A C 1
ATOM 1384 O O . LEU A 1 175 ? 49.091 -7.665 -46.237 1.00 53.56 175 LEU A O 1
ATOM 1388 N N . PRO A 1 176 ? 48.536 -9.586 -45.203 1.00 55.59 176 PRO A N 1
ATOM 1389 C CA . PRO A 1 176 ? 48.198 -8.951 -43.937 1.00 55.59 176 PRO A CA 1
ATOM 1390 C C . PRO A 1 176 ? 49.485 -8.470 -43.260 1.00 55.59 176 PRO A C 1
ATOM 1392 O O . PRO A 1 176 ? 50.016 -9.108 -42.353 1.00 55.59 176 PRO A O 1
ATOM 1395 N N . LEU A 1 177 ? 50.023 -7.334 -43.708 1.00 51.50 177 LEU A N 1
ATOM 1396 C CA . LEU A 1 177 ? 51.018 -6.604 -42.944 1.00 51.50 177 LEU A CA 1
ATOM 1397 C C . LEU A 1 177 ? 50.281 -5.985 -41.763 1.00 51.50 177 LEU A C 1
ATOM 1399 O O . LEU A 1 177 ? 49.710 -4.900 -41.848 1.00 51.50 177 LEU A O 1
ATOM 1403 N N . ALA A 1 178 ? 50.294 -6.705 -40.643 1.00 57.34 178 ALA A N 1
ATOM 1404 C CA . ALA A 1 178 ? 50.031 -6.116 -39.344 1.00 57.34 178 ALA A CA 1
ATOM 1405 C C . ALA A 1 178 ? 50.863 -4.819 -39.208 1.00 57.34 178 ALA A C 1
ATOM 1407 O O . ALA A 1 178 ? 52.012 -4.793 -39.663 1.00 57.34 178 ALA A O 1
ATOM 1408 N N . PRO A 1 179 ? 50.343 -3.750 -38.578 1.00 59.19 179 PRO A N 1
ATOM 1409 C CA . PRO A 1 179 ? 51.012 -2.441 -38.512 1.00 59.19 179 PRO A CA 1
ATOM 1410 C C . PRO A 1 179 ? 52.427 -2.500 -37.907 1.00 59.19 179 PRO A C 1
ATOM 1412 O O . PRO A 1 179 ? 53.272 -1.662 -38.205 1.00 59.19 179 PRO A O 1
ATOM 1415 N N . GLN A 1 180 ? 52.722 -3.543 -37.130 1.00 57.91 180 GLN A N 1
ATOM 1416 C CA . GLN A 1 180 ? 54.041 -3.842 -36.565 1.00 57.91 180 GLN A CA 1
ATOM 1417 C C . GLN A 1 180 ? 55.088 -4.366 -37.575 1.00 57.91 180 GLN A C 1
ATOM 1419 O O . GLN A 1 180 ? 56.282 -4.293 -37.303 1.00 57.91 180 GLN A O 1
ATOM 1424 N N . LEU A 1 181 ? 54.675 -4.861 -38.749 1.00 55.22 181 LEU A N 1
ATOM 1425 C CA . LEU A 1 181 ? 55.567 -5.347 -39.816 1.00 55.22 181 LEU A CA 1
ATOM 1426 C C . LEU A 1 181 ? 55.758 -4.334 -40.954 1.00 55.22 181 LEU A C 1
ATOM 1428 O O . LEU A 1 181 ? 56.615 -4.536 -41.813 1.00 55.22 181 LEU A O 1
ATOM 1432 N N . ALA A 1 182 ? 55.013 -3.225 -40.946 1.00 60.75 182 ALA A N 1
ATOM 1433 C CA . ALA A 1 182 ? 55.153 -2.138 -41.913 1.00 60.75 182 ALA A CA 1
ATOM 1434 C C . ALA A 1 182 ? 56.591 -1.578 -42.037 1.00 60.75 182 ALA A C 1
ATOM 1436 O O . ALA A 1 182 ? 57.052 -1.435 -43.171 1.00 60.75 182 ALA A O 1
ATOM 1437 N N . PRO A 1 183 ? 57.353 -1.312 -40.949 1.00 68.50 183 PRO A N 1
ATOM 1438 C CA . PRO A 1 183 ? 58.717 -0.796 -41.089 1.00 68.50 183 PRO A CA 1
ATOM 1439 C C . PRO A 1 183 ? 59.683 -1.837 -41.668 1.00 68.50 183 PRO A C 1
ATOM 1441 O O . PRO A 1 183 ? 60.563 -1.484 -42.449 1.00 68.50 183 PRO A O 1
ATOM 1444 N N . VAL A 1 184 ? 59.492 -3.124 -41.354 1.00 74.00 184 VAL A N 1
ATOM 1445 C CA . VAL A 1 184 ? 60.314 -4.218 -41.898 1.00 74.00 184 VAL A CA 1
ATOM 1446 C C . VAL A 1 184 ? 60.013 -4.424 -43.383 1.00 74.00 184 VAL A C 1
ATOM 1448 O O . VAL A 1 184 ? 60.936 -4.531 -44.184 1.00 74.00 184 VAL A O 1
ATOM 1451 N N . GLY A 1 185 ? 58.734 -4.398 -43.770 1.00 69.62 185 GLY A N 1
ATOM 1452 C CA . GLY A 1 185 ? 58.315 -4.477 -45.169 1.00 69.62 185 GLY A CA 1
ATOM 1453 C C . GLY A 1 185 ? 58.810 -3.292 -46.000 1.00 69.62 185 GLY A C 1
ATOM 1454 O O . GLY A 1 185 ? 59.310 -3.487 -47.105 1.00 69.62 185 GLY A O 1
ATOM 1455 N N . ALA A 1 186 ? 58.755 -2.075 -45.450 1.00 71.88 186 ALA A N 1
ATOM 1456 C CA . ALA A 1 186 ? 59.308 -0.888 -46.095 1.00 71.88 186 ALA A CA 1
ATOM 1457 C C . ALA A 1 186 ? 60.835 -0.983 -46.245 1.00 71.88 186 ALA A C 1
ATOM 1459 O O . ALA A 1 186 ? 61.353 -0.715 -47.324 1.00 71.88 186 ALA A O 1
ATOM 1460 N N . MET A 1 187 ? 61.553 -1.433 -45.211 1.00 72.69 187 MET A N 1
ATOM 1461 C CA . MET A 1 187 ? 63.004 -1.651 -45.281 1.00 72.69 187 MET A CA 1
ATOM 1462 C C . MET A 1 187 ? 63.380 -2.744 -46.282 1.00 72.69 187 MET A C 1
ATOM 1464 O O . MET A 1 187 ? 64.374 -2.603 -46.985 1.00 72.69 187 MET A O 1
ATOM 1468 N N . MET A 1 188 ? 62.576 -3.800 -46.410 1.00 75.62 188 MET A N 1
ATOM 1469 C CA . MET A 1 188 ? 62.814 -4.874 -47.373 1.00 75.62 188 MET A CA 1
ATOM 1470 C C . MET A 1 188 ? 62.519 -4.431 -48.811 1.00 75.62 188 MET A C 1
ATOM 1472 O O . MET A 1 188 ? 63.299 -4.733 -49.707 1.00 75.62 188 MET A O 1
ATOM 1476 N N . LEU A 1 189 ? 61.461 -3.645 -49.039 1.00 76.25 189 LEU A N 1
ATOM 1477 C CA . LEU A 1 189 ? 61.201 -3.021 -50.341 1.00 76.25 189 LEU A CA 1
ATOM 1478 C C . LEU A 1 189 ? 62.283 -2.007 -50.711 1.00 76.25 189 LEU A C 1
ATOM 1480 O O . LEU A 1 189 ? 62.701 -1.984 -51.861 1.00 76.25 189 LEU A O 1
ATOM 1484 N N . VAL A 1 190 ? 62.786 -1.222 -49.755 1.00 73.62 190 VAL A N 1
ATOM 1485 C CA . VAL A 1 190 ? 63.932 -0.325 -49.971 1.00 73.62 190 VAL A CA 1
ATOM 1486 C C . VAL A 1 190 ? 65.204 -1.128 -50.243 1.00 73.62 190 VAL A C 1
ATOM 1488 O O . VAL A 1 190 ? 65.941 -0.773 -51.151 1.00 73.62 190 VAL A O 1
ATOM 1491 N N . ALA A 1 191 ? 65.448 -2.238 -49.544 1.00 70.56 191 ALA A N 1
ATOM 1492 C CA . ALA A 1 191 ? 66.601 -3.103 -49.788 1.00 70.56 191 ALA A CA 1
ATOM 1493 C C . ALA A 1 191 ? 66.535 -3.795 -51.156 1.00 70.56 191 ALA A C 1
ATOM 1495 O O . ALA A 1 191 ? 67.558 -3.920 -51.819 1.00 70.56 191 ALA A O 1
ATOM 1496 N N . VAL A 1 192 ? 65.345 -4.196 -51.613 1.00 73.94 192 VAL A N 1
ATOM 1497 C CA . VAL A 1 192 ? 65.139 -4.746 -52.961 1.00 73.94 192 VAL A CA 1
ATOM 1498 C C . VAL A 1 192 ? 65.228 -3.643 -54.013 1.00 73.94 192 VAL A C 1
ATOM 1500 O O . VAL A 1 192 ? 65.838 -3.860 -55.052 1.00 73.94 192 VAL A O 1
ATOM 1503 N N . LEU A 1 193 ? 64.698 -2.445 -53.758 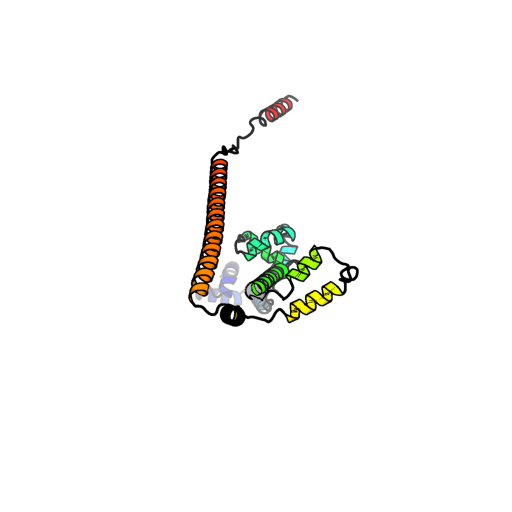1.00 72.12 193 LEU A N 1
ATOM 1504 C CA . LEU A 1 193 ? 64.790 -1.305 -54.674 1.00 72.12 193 LEU A CA 1
ATOM 1505 C C . LEU A 1 193 ? 66.243 -0.843 -54.827 1.00 72.12 193 LEU A C 1
ATOM 1507 O O . LEU A 1 193 ? 66.706 -0.651 -55.944 1.00 72.12 193 LEU A O 1
ATOM 1511 N N . VAL A 1 194 ? 66.985 -0.727 -53.724 1.00 68.69 194 VAL A N 1
ATOM 1512 C CA . VAL A 1 194 ? 68.423 -0.424 -53.715 1.00 68.69 194 VAL A CA 1
ATOM 1513 C C . VAL A 1 194 ? 69.196 -1.584 -54.344 1.00 68.69 194 VAL A C 1
ATOM 1515 O O . VAL A 1 194 ? 69.983 -1.360 -55.250 1.00 68.69 194 VAL A O 1
ATOM 1518 N N . GLY A 1 195 ? 68.900 -2.833 -53.977 1.00 63.81 195 GLY A N 1
ATOM 1519 C CA . GLY A 1 195 ? 69.497 -4.042 -54.558 1.00 63.81 195 GLY A CA 1
ATOM 1520 C C . GLY A 1 195 ? 69.318 -4.160 -56.073 1.00 63.81 195 GLY A C 1
ATOM 1521 O O . GLY A 1 195 ? 70.242 -4.562 -56.774 1.00 63.81 195 GLY A O 1
ATOM 1522 N N . THR A 1 196 ? 68.155 -3.764 -56.590 1.00 63.75 196 THR A N 1
ATOM 1523 C CA . THR A 1 196 ? 67.843 -3.796 -58.028 1.00 63.75 196 THR A CA 1
ATOM 1524 C C . THR A 1 196 ? 68.351 -2.564 -58.775 1.00 63.75 196 THR A C 1
ATOM 1526 O O . THR A 1 196 ? 68.647 -2.674 -59.959 1.00 63.75 196 THR A O 1
ATOM 1529 N N . SER A 1 197 ? 68.546 -1.424 -58.102 1.00 58.59 197 SER A N 1
ATOM 1530 C CA . SER A 1 197 ? 69.174 -0.226 -58.690 1.00 58.59 197 SER A CA 1
ATOM 1531 C C . SER A 1 197 ? 70.707 -0.186 -58.570 1.00 58.59 197 SER A C 1
ATOM 1533 O O . SER A 1 197 ? 71.334 0.678 -59.178 1.00 58.59 197 SER A O 1
ATOM 1535 N N . ILE A 1 198 ? 71.332 -1.151 -57.880 1.00 53.81 198 ILE A N 1
ATOM 1536 C CA . ILE A 1 198 ? 72.793 -1.383 -57.916 1.00 53.81 198 ILE A CA 1
ATOM 1537 C C . ILE A 1 198 ? 73.233 -2.058 -59.234 1.00 53.81 198 ILE A C 1
ATOM 1539 O O . ILE A 1 198 ? 74.419 -2.073 -59.558 1.00 53.81 198 ILE A O 1
ATOM 1543 N N . ILE A 1 199 ? 72.296 -2.542 -60.054 1.00 52.72 199 ILE A N 1
ATOM 1544 C CA . ILE A 1 199 ? 72.578 -3.020 -61.413 1.00 52.72 199 ILE A CA 1
ATOM 1545 C C . ILE A 1 199 ? 72.124 -1.940 -62.406 1.00 52.72 199 ILE A C 1
ATOM 1547 O O . ILE A 1 199 ? 71.113 -2.089 -63.083 1.00 52.72 199 ILE A O 1
ATOM 1551 N N . SER A 1 200 ? 72.845 -0.814 -62.457 1.00 45.19 200 SER A N 1
ATOM 1552 C CA . SER A 1 200 ? 72.762 0.117 -63.592 1.00 45.19 200 SER A CA 1
ATOM 1553 C C . SER A 1 200 ? 74.083 0.886 -63.803 1.00 45.19 200 SER A C 1
ATOM 1555 O O . SER A 1 200 ? 74.448 1.794 -63.057 1.00 45.19 200 SER A O 1
ATOM 1557 N N . ASP A 1 201 ? 74.788 0.434 -64.838 1.00 52.34 201 ASP A N 1
ATOM 1558 C CA . ASP A 1 201 ? 75.738 1.045 -65.783 1.00 52.34 201 ASP A CA 1
ATOM 1559 C C . ASP A 1 201 ? 76.985 1.865 -65.403 1.00 52.34 201 ASP A C 1
ATOM 1561 O O . ASP A 1 201 ? 77.882 1.863 -66.236 1.00 52.34 201 ASP A O 1
ATOM 1565 N N . ASP A 1 202 ? 77.170 2.462 -64.215 1.00 58.62 202 ASP A N 1
ATOM 1566 C CA . ASP A 1 202 ? 78.385 3.304 -63.997 1.00 58.62 202 ASP A CA 1
ATOM 1567 C C . ASP A 1 202 ? 79.167 3.101 -62.683 1.00 58.62 202 ASP A C 1
ATOM 1569 O O . ASP A 1 202 ? 80.163 3.787 -62.453 1.00 58.62 202 ASP A O 1
ATOM 1573 N N . GLY A 1 203 ? 78.768 2.166 -61.811 1.00 54.69 203 GLY A N 1
ATOM 1574 C CA . GLY A 1 203 ? 79.601 1.605 -60.725 1.00 54.69 203 GLY A CA 1
ATOM 1575 C C . GLY A 1 203 ? 80.281 2.565 -59.724 1.00 54.69 203 GLY A C 1
ATOM 1576 O O . GLY A 1 203 ? 81.102 2.121 -58.923 1.00 54.69 203 GLY A O 1
ATOM 1577 N N . THR A 1 204 ? 79.984 3.868 -59.735 1.00 60.06 204 THR A N 1
ATOM 1578 C CA . THR A 1 204 ? 80.750 4.887 -58.999 1.00 60.06 204 THR A CA 1
ATOM 1579 C C . THR A 1 204 ? 79.926 5.570 -57.905 1.00 60.06 204 THR A C 1
ATOM 1581 O O . THR A 1 204 ? 78.827 6.085 -58.115 1.00 60.06 204 THR A O 1
ATOM 1584 N N . ILE A 1 205 ? 80.518 5.647 -56.708 1.00 56.09 205 ILE A N 1
ATOM 1585 C CA . ILE A 1 205 ? 79.942 6.211 -55.468 1.00 56.09 205 ILE A CA 1
ATOM 1586 C C . ILE A 1 205 ? 79.492 7.682 -55.635 1.00 56.09 205 ILE A C 1
ATOM 1588 O O . ILE A 1 205 ? 78.581 8.148 -54.948 1.00 56.09 205 ILE A O 1
ATOM 1592 N N . GLY A 1 206 ? 80.076 8.416 -56.590 1.00 58.62 206 GLY A N 1
ATOM 1593 C CA . GLY A 1 206 ? 79.726 9.810 -56.885 1.00 58.62 206 GLY A CA 1
ATOM 1594 C C . GLY A 1 206 ? 78.351 10.004 -57.541 1.00 58.62 206 GLY A C 1
ATOM 1595 O O . GLY A 1 206 ? 77.695 11.016 -57.283 1.00 58.62 206 GLY A O 1
ATOM 1596 N N . GLY A 1 207 ? 77.876 9.040 -58.340 1.00 58.31 207 GLY A N 1
ATOM 1597 C CA . GLY A 1 207 ? 76.527 9.080 -58.926 1.00 58.31 207 GLY A CA 1
ATOM 1598 C C . GLY A 1 207 ? 75.435 8.912 -57.866 1.00 58.31 207 GLY A C 1
ATOM 1599 O O . GLY A 1 207 ? 74.410 9.598 -57.894 1.00 58.31 207 GLY A O 1
ATOM 1600 N N . MET A 1 208 ? 75.721 8.085 -56.857 1.00 54.53 208 MET A N 1
ATOM 1601 C CA . MET A 1 208 ? 74.826 7.772 -55.743 1.00 54.53 208 MET A CA 1
ATOM 1602 C C . MET A 1 208 ? 74.521 9.001 -54.869 1.00 54.53 208 MET A C 1
ATOM 1604 O O . MET A 1 208 ? 73.369 9.235 -54.508 1.00 54.53 208 MET A O 1
ATOM 1608 N N . TYR A 1 209 ? 75.527 9.840 -54.597 1.00 58.44 209 TYR A N 1
ATOM 1609 C CA . TYR A 1 209 ? 75.353 11.082 -53.827 1.0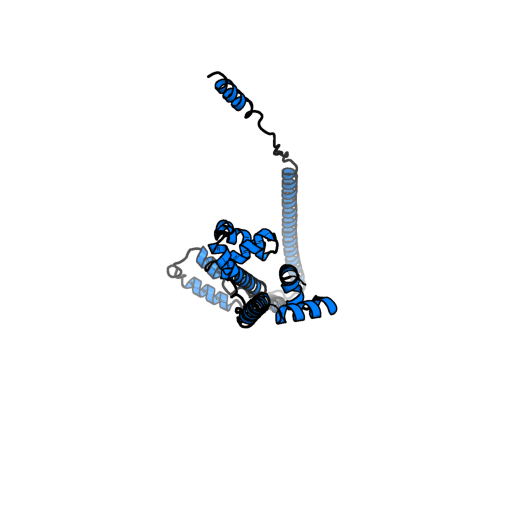0 58.44 209 TYR A CA 1
ATOM 1610 C C . TYR A 1 209 ? 74.525 12.142 -54.563 1.00 58.44 209 TYR A C 1
ATOM 1612 O O . TYR A 1 209 ? 73.773 12.894 -53.944 1.00 58.44 209 TYR A O 1
ATOM 1620 N N . ARG A 1 210 ? 74.635 12.214 -55.894 1.00 66.38 210 ARG A N 1
ATOM 1621 C CA . ARG A 1 210 ? 73.857 13.175 -56.691 1.00 66.38 210 ARG A CA 1
ATOM 1622 C C . ARG A 1 210 ? 72.396 12.751 -56.813 1.00 66.38 210 ARG A C 1
ATOM 1624 O O . ARG A 1 210 ? 71.512 13.603 -56.735 1.00 66.38 210 ARG A O 1
ATOM 1631 N N . ALA A 1 211 ? 72.139 11.452 -56.962 1.00 68.38 211 ALA A N 1
ATOM 1632 C CA . ALA A 1 211 ? 70.785 10.910 -56.993 1.00 68.38 211 ALA A CA 1
ATOM 1633 C C . ALA A 1 211 ? 70.070 11.087 -55.641 1.00 68.38 211 ALA A C 1
ATOM 1635 O O . ALA A 1 211 ? 68.928 11.549 -55.610 1.00 68.38 211 ALA A O 1
ATOM 1636 N N . SER A 1 212 ? 70.752 10.817 -54.522 1.00 55.19 212 SER A N 1
ATOM 1637 C CA . SER A 1 212 ? 70.170 10.980 -53.184 1.00 55.19 212 SER A CA 1
ATOM 1638 C C . SER A 1 212 ? 69.864 12.445 -52.843 1.00 55.19 212 SER A C 1
ATOM 1640 O O . SER A 1 212 ? 68.781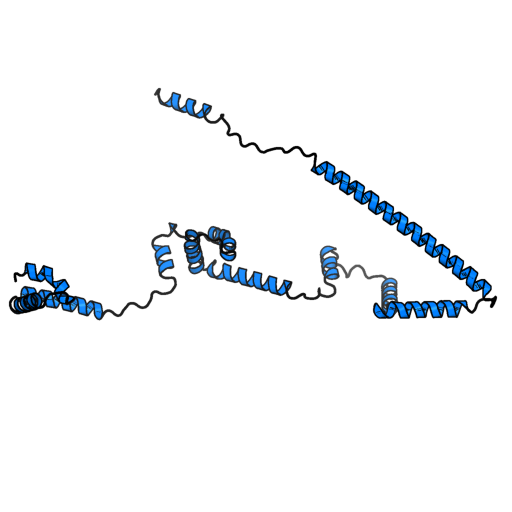 12.739 -52.337 1.00 55.19 212 SER A O 1
ATOM 1642 N N . LEU A 1 213 ? 70.746 13.387 -53.203 1.00 69.50 213 LEU A N 1
ATOM 1643 C CA . LEU A 1 213 ? 70.500 14.828 -53.037 1.00 69.50 213 LEU A CA 1
ATOM 1644 C C . LEU A 1 213 ? 69.306 15.327 -53.866 1.00 69.50 213 LEU A C 1
ATOM 1646 O O . LEU A 1 213 ? 68.551 16.197 -53.421 1.00 69.50 213 LEU A O 1
ATOM 1650 N N . ARG A 1 214 ? 69.087 14.758 -55.054 1.00 72.00 214 ARG A N 1
ATOM 1651 C CA . ARG A 1 214 ? 67.948 15.118 -55.906 1.00 72.00 214 ARG A CA 1
ATOM 1652 C C . ARG A 1 214 ? 66.621 14.661 -55.301 1.00 72.00 214 ARG A C 1
ATOM 1654 O O . ARG A 1 214 ? 65.683 15.444 -55.223 1.00 72.00 214 ARG A O 1
ATOM 1661 N N . VAL A 1 215 ? 66.563 13.432 -54.793 1.00 70.12 215 VAL A N 1
ATOM 1662 C CA . VAL A 1 215 ? 65.351 12.896 -54.148 1.00 70.12 215 VAL A CA 1
ATOM 1663 C C . VAL A 1 215 ? 65.065 13.610 -52.819 1.00 70.12 215 VAL A C 1
ATOM 1665 O O . VAL A 1 215 ? 63.910 13.906 -52.503 1.00 70.12 215 VAL A O 1
ATOM 1668 N N . ALA A 1 216 ? 66.104 13.966 -52.058 1.00 65.38 216 ALA A N 1
ATOM 1669 C CA . ALA A 1 216 ? 65.954 14.723 -50.816 1.00 65.38 216 ALA A CA 1
ATOM 1670 C C . ALA A 1 216 ? 65.363 16.125 -51.054 1.00 65.38 216 ALA A C 1
ATOM 1672 O O . ALA A 1 216 ? 64.452 16.541 -50.337 1.00 65.38 216 ALA A O 1
ATOM 1673 N N . THR A 1 217 ? 65.818 16.836 -52.090 1.00 68.19 217 THR A N 1
ATOM 1674 C CA . THR A 1 217 ? 65.296 18.176 -52.426 1.00 68.19 217 THR A CA 1
ATOM 1675 C C . THR A 1 217 ? 63.848 18.132 -52.925 1.00 68.19 217 THR A C 1
ATOM 1677 O O . THR A 1 217 ? 63.031 18.979 -52.552 1.00 68.19 217 THR A O 1
ATOM 1680 N N . GLU A 1 218 ? 63.479 17.104 -53.686 1.00 73.25 218 GLU A N 1
ATOM 1681 C CA . GLU A 1 218 ? 62.104 16.905 -54.159 1.00 73.25 218 GLU A CA 1
ATOM 1682 C C . GLU A 1 218 ? 61.132 16.562 -53.014 1.00 73.25 218 GLU A C 1
ATOM 1684 O O . GLU A 1 218 ? 59.987 17.019 -52.981 1.00 73.25 218 GLU A O 1
ATOM 1689 N N . THR A 1 219 ? 61.611 15.824 -52.010 1.00 67.19 219 THR A N 1
ATOM 1690 C CA . THR A 1 219 ? 60.824 15.493 -50.813 1.00 67.19 219 THR A CA 1
ATOM 1691 C C . THR A 1 219 ? 60.643 16.719 -49.910 1.00 67.19 219 THR A C 1
ATOM 1693 O O . THR A 1 219 ? 59.542 16.971 -49.417 1.00 67.19 219 THR A O 1
ATOM 1696 N N . TYR A 1 220 ? 61.684 17.543 -49.752 1.00 64.94 220 TYR A N 1
ATOM 1697 C CA . TYR A 1 220 ? 61.633 18.756 -48.928 1.00 64.94 220 TYR A CA 1
ATOM 1698 C C . TYR A 1 220 ? 60.694 19.824 -49.515 1.00 64.94 220 TYR A C 1
ATOM 1700 O O . TYR A 1 220 ? 59.926 20.460 -48.792 1.00 64.94 220 TYR A O 1
ATOM 1708 N N . THR A 1 221 ? 60.685 19.985 -50.841 1.00 67.12 221 THR A N 1
ATOM 1709 C CA . THR A 1 221 ? 59.800 20.941 -51.535 1.00 67.12 221 THR A CA 1
ATOM 1710 C C . THR A 1 221 ? 58.326 20.513 -51.505 1.00 67.12 221 THR A C 1
ATOM 1712 O O . THR A 1 221 ? 57.440 21.350 -51.303 1.00 67.12 221 THR A O 1
ATOM 1715 N N . ARG A 1 222 ? 58.033 19.207 -51.598 1.00 68.19 222 ARG A N 1
ATOM 1716 C CA . ARG A 1 222 ? 56.674 18.671 -51.378 1.00 68.19 222 ARG A CA 1
ATOM 1717 C C . ARG A 1 222 ? 56.205 18.815 -49.922 1.00 68.19 222 ARG A C 1
ATOM 1719 O O . ARG A 1 222 ? 55.027 19.090 -49.688 1.00 68.19 222 ARG A O 1
ATOM 1726 N N . GLY A 1 223 ? 57.111 18.701 -48.949 1.00 61.97 223 GLY A N 1
ATOM 1727 C CA . GLY A 1 223 ? 56.811 18.943 -47.531 1.00 61.97 223 GLY A CA 1
ATOM 1728 C C . GLY A 1 223 ? 56.511 20.415 -47.217 1.00 61.97 223 GLY A C 1
ATOM 1729 O O . GLY A 1 223 ? 55.535 20.728 -46.538 1.00 61.97 223 GLY A O 1
ATOM 1730 N N . ALA A 1 224 ? 57.291 21.343 -47.776 1.00 56.97 224 ALA A N 1
ATOM 1731 C CA . ALA A 1 224 ? 57.090 22.778 -47.565 1.00 56.97 224 ALA A CA 1
ATOM 1732 C C . ALA A 1 224 ? 55.756 23.290 -48.147 1.00 56.97 224 ALA A C 1
ATOM 1734 O O . ALA A 1 224 ? 55.083 24.126 -47.544 1.00 56.97 224 ALA A O 1
ATOM 1735 N N . THR A 1 225 ? 55.333 22.757 -49.297 1.00 66.06 225 THR A N 1
ATOM 1736 C CA . THR A 1 225 ? 54.078 23.157 -49.963 1.00 66.06 225 THR A CA 1
ATOM 1737 C C . THR A 1 225 ? 52.827 22.647 -49.245 1.00 66.06 225 THR A C 1
ATOM 1739 O O . THR A 1 225 ? 51.815 23.346 -49.198 1.00 66.06 225 THR A O 1
ATOM 1742 N N . THR A 1 226 ? 52.891 21.467 -48.628 1.00 63.72 226 THR A N 1
ATOM 1743 C CA . THR A 1 226 ? 51.794 20.917 -47.813 1.00 63.72 226 THR A CA 1
ATOM 1744 C C . THR A 1 226 ? 51.685 21.608 -46.451 1.00 63.72 226 THR A C 1
ATOM 1746 O O . THR A 1 226 ? 50.575 21.927 -46.023 1.00 63.72 226 THR A O 1
ATOM 1749 N N . ALA A 1 227 ? 52.812 21.949 -45.816 1.00 56.38 227 ALA A N 1
ATOM 1750 C CA . ALA A 1 227 ? 52.828 22.748 -44.589 1.00 56.38 227 ALA A CA 1
ATOM 1751 C C . ALA A 1 227 ? 52.263 24.168 -44.801 1.00 56.38 227 ALA A C 1
ATOM 1753 O O . ALA A 1 227 ? 51.443 24.630 -44.006 1.00 56.38 227 ALA A O 1
ATOM 1754 N N . ALA A 1 228 ? 52.617 24.831 -45.909 1.00 59.19 228 ALA A N 1
ATOM 1755 C CA . ALA A 1 228 ? 52.075 26.147 -46.259 1.00 59.19 228 ALA A CA 1
ATOM 1756 C C . ALA A 1 228 ? 50.554 26.114 -46.509 1.00 59.19 228 ALA A C 1
ATOM 1758 O O . ALA A 1 228 ? 49.829 27.021 -46.097 1.00 59.19 228 ALA A O 1
ATOM 1759 N N . ARG A 1 229 ? 50.047 25.039 -47.129 1.00 63.28 229 ARG A N 1
ATOM 1760 C CA . ARG A 1 229 ? 48.608 24.855 -47.377 1.00 63.28 229 ARG A CA 1
ATOM 1761 C C . ARG A 1 229 ? 47.823 24.685 -46.073 1.00 63.28 229 ARG A C 1
ATOM 1763 O O . ARG A 1 229 ? 46.772 25.301 -45.910 1.00 63.28 229 ARG A O 1
ATOM 1770 N N . ASN A 1 230 ? 48.365 23.933 -45.117 1.00 60.66 230 ASN A N 1
ATOM 1771 C CA . ASN A 1 230 ? 47.737 23.740 -43.809 1.00 60.66 230 ASN A CA 1
ATOM 1772 C C . ASN A 1 230 ? 47.741 25.020 -42.955 1.00 60.66 230 ASN A C 1
ATOM 1774 O O . ASN A 1 230 ? 46.743 25.301 -42.296 1.00 60.66 230 ASN A O 1
ATOM 1778 N N . ALA A 1 231 ? 48.797 25.836 -43.031 1.00 60.00 231 ALA A N 1
ATOM 1779 C CA . ALA A 1 231 ? 48.846 27.134 -42.350 1.00 60.00 231 ALA A CA 1
ATOM 1780 C C . ALA A 1 231 ? 47.802 28.135 -42.893 1.00 60.00 231 ALA A C 1
ATOM 1782 O O . ALA A 1 231 ? 47.237 28.924 -42.133 1.00 60.00 231 ALA A O 1
ATOM 1783 N N . SER A 1 232 ? 47.496 28.084 -44.197 1.00 66.75 232 SER A N 1
ATOM 1784 C CA . SER A 1 232 ? 46.435 28.917 -44.788 1.00 66.75 232 SER A CA 1
ATOM 1785 C C . SER A 1 232 ? 45.028 28.496 -44.338 1.00 66.75 232 SER A C 1
ATOM 1787 O O . SER A 1 232 ? 44.215 29.349 -43.991 1.00 66.75 232 SER A O 1
ATOM 1789 N N . LEU A 1 233 ? 44.778 27.186 -44.221 1.00 65.62 233 LEU A N 1
ATOM 1790 C CA . LEU A 1 233 ? 43.503 26.637 -43.747 1.00 65.62 233 LEU A CA 1
ATOM 1791 C C . LEU A 1 233 ? 43.215 26.997 -42.283 1.00 65.62 233 LEU A C 1
ATOM 1793 O O . LEU A 1 233 ? 42.074 27.303 -41.943 1.00 65.62 233 LEU A O 1
ATOM 1797 N N . SER A 1 234 ? 44.236 27.017 -41.418 1.00 68.81 234 SER A N 1
ATOM 1798 C CA . SER A 1 234 ? 44.058 27.460 -40.029 1.00 68.81 234 SER A CA 1
ATOM 1799 C C . SER A 1 234 ? 43.698 28.945 -39.922 1.00 68.81 234 SER A C 1
ATOM 1801 O O . SER A 1 234 ? 42.875 29.312 -39.086 1.00 68.81 234 SER A O 1
ATOM 1803 N N . GLY A 1 235 ? 44.254 29.796 -40.794 1.00 70.94 235 GLY A N 1
ATOM 1804 C CA . GLY A 1 235 ? 43.930 31.227 -40.823 1.00 70.94 235 GLY A CA 1
ATOM 1805 C C . GLY A 1 235 ? 42.491 31.506 -41.269 1.00 70.94 235 GLY A C 1
ATOM 1806 O O . GLY A 1 235 ? 41.823 32.375 -40.704 1.00 70.94 235 GLY A O 1
ATOM 1807 N N . ASP A 1 236 ? 41.985 30.734 -42.232 1.00 70.81 236 ASP A N 1
ATOM 1808 C CA . ASP A 1 236 ? 40.604 30.859 -42.708 1.00 70.81 236 ASP A CA 1
ATOM 1809 C C . ASP A 1 236 ? 39.585 30.373 -41.668 1.00 70.81 236 ASP A C 1
ATOM 1811 O O . ASP A 1 236 ? 38.551 31.015 -41.468 1.00 70.81 236 ASP A O 1
ATOM 1815 N N . LEU A 1 237 ? 39.899 29.305 -40.928 1.00 67.81 237 LEU A N 1
ATOM 1816 C CA . LEU A 1 237 ? 39.061 28.837 -39.819 1.00 67.81 237 LEU A CA 1
ATOM 1817 C C . LEU A 1 237 ? 38.969 29.867 -38.685 1.00 67.81 237 LEU A C 1
ATOM 1819 O O . LEU A 1 237 ? 37.891 30.072 -38.127 1.00 67.81 237 LEU A O 1
ATOM 1823 N N . GLN A 1 238 ? 40.066 30.564 -38.385 1.00 72.50 238 GLN A N 1
ATOM 1824 C CA . GLN A 1 238 ? 40.087 31.580 -37.333 1.00 72.50 238 GLN A CA 1
ATOM 1825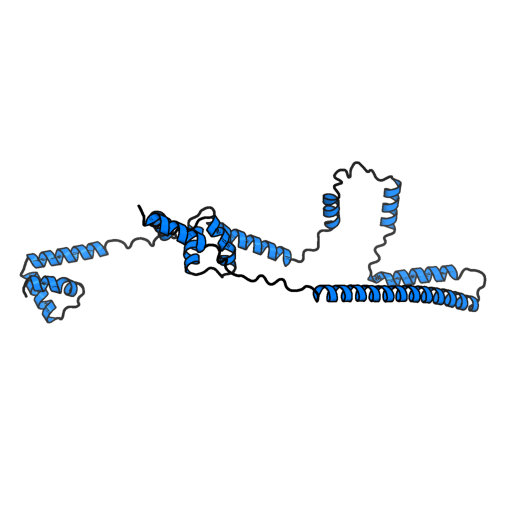 C C . GLN A 1 238 ? 39.261 32.820 -37.715 1.00 72.50 238 GLN A C 1
ATOM 1827 O O . GLN A 1 238 ? 38.487 33.321 -36.902 1.00 72.50 238 GLN A O 1
ATOM 1832 N N . ARG A 1 239 ? 39.294 33.234 -38.990 1.00 72.50 239 ARG A N 1
ATOM 1833 C CA . ARG A 1 239 ? 38.418 34.303 -39.510 1.00 72.50 239 ARG A CA 1
ATOM 1834 C C . ARG A 1 239 ? 36.934 33.943 -39.452 1.00 72.50 239 ARG A C 1
ATOM 1836 O O . ARG A 1 239 ? 36.102 34.816 -39.206 1.00 72.50 239 ARG A O 1
ATOM 1843 N N . ILE A 1 240 ? 36.588 32.677 -39.687 1.00 74.06 240 ILE A N 1
ATOM 1844 C CA . ILE A 1 240 ? 35.204 32.200 -39.569 1.00 74.06 240 ILE A CA 1
ATOM 1845 C C . ILE A 1 240 ? 34.761 32.238 -38.100 1.00 74.06 240 ILE A C 1
ATOM 1847 O O . ILE A 1 240 ? 33.669 32.731 -37.817 1.00 74.06 240 ILE A O 1
ATOM 1851 N N . ALA A 1 241 ? 35.613 31.802 -37.168 1.00 74.94 241 ALA A N 1
ATOM 1852 C CA . ALA A 1 241 ? 35.327 31.845 -35.734 1.00 74.94 241 ALA A CA 1
ATOM 1853 C C . ALA A 1 241 ? 35.106 33.283 -35.217 1.00 74.94 241 ALA A C 1
ATOM 1855 O O . ALA A 1 241 ? 34.139 33.541 -34.496 1.00 74.94 241 ALA A O 1
ATOM 1856 N N . ASP A 1 242 ? 35.926 34.240 -35.656 1.00 76.06 242 ASP A N 1
ATOM 1857 C CA . ASP A 1 242 ? 35.785 35.654 -35.283 1.00 76.06 242 ASP A CA 1
ATOM 1858 C C . ASP A 1 242 ? 34.524 36.297 -35.878 1.00 76.06 242 ASP A C 1
ATOM 1860 O O . ASP A 1 242 ? 33.887 37.152 -35.261 1.00 76.06 242 ASP A O 1
ATOM 1864 N N . LYS A 1 243 ? 34.105 35.875 -37.075 1.00 79.69 243 LYS A N 1
ATOM 1865 C CA . LYS A 1 243 ? 32.863 36.360 -37.687 1.00 79.69 243 LYS A CA 1
ATOM 1866 C C . LYS A 1 243 ? 31.625 35.868 -36.930 1.00 79.69 243 LYS A C 1
ATOM 1868 O O . LYS A 1 243 ? 30.689 36.640 -36.734 1.00 79.69 243 LYS A O 1
ATOM 1873 N N . TRP A 1 244 ? 31.635 34.614 -36.479 1.00 71.88 244 TRP A N 1
ATOM 1874 C CA . TRP A 1 244 ? 30.557 34.042 -35.667 1.00 71.88 244 TRP A CA 1
ATOM 1875 C C . TRP A 1 244 ? 30.453 34.697 -34.287 1.00 71.88 244 TRP A C 1
ATOM 1877 O O . TRP A 1 244 ? 29.355 35.046 -33.861 1.00 71.88 244 TRP A O 1
ATOM 1887 N N . SER A 1 245 ? 31.577 34.938 -33.609 1.00 73.81 245 SER A N 1
ATOM 1888 C CA . SER A 1 245 ? 31.566 35.561 -32.278 1.00 73.81 245 SER A CA 1
ATOM 1889 C C . SER A 1 245 ? 31.028 37.000 -32.293 1.00 73.81 245 SER A C 1
ATOM 1891 O O . SER A 1 245 ? 30.348 37.419 -31.356 1.00 73.81 245 SER A O 1
ATOM 1893 N N . ASN A 1 246 ? 31.260 37.738 -33.382 1.00 74.94 246 ASN A N 1
ATOM 1894 C CA . ASN A 1 246 ? 30.720 39.084 -33.577 1.00 74.94 246 ASN A CA 1
ATOM 1895 C C . ASN A 1 246 ? 29.228 39.098 -33.951 1.00 74.94 246 ASN A C 1
ATOM 1897 O O . ASN A 1 246 ? 28.534 40.058 -33.624 1.00 74.94 246 ASN A O 1
ATOM 1901 N N . LEU A 1 247 ? 28.720 38.043 -34.599 1.00 69.88 247 LEU A N 1
ATOM 1902 C CA . LEU A 1 247 ? 27.285 37.890 -34.874 1.00 69.88 247 LEU A CA 1
ATOM 1903 C C . LEU A 1 247 ? 26.497 37.600 -33.592 1.00 69.88 247 LEU A C 1
ATOM 1905 O O . LEU A 1 247 ? 25.461 38.214 -33.369 1.00 69.88 247 LEU A O 1
ATOM 1909 N N . VAL A 1 248 ? 27.035 36.754 -32.711 1.00 69.31 248 VAL A N 1
ATOM 1910 C CA . VAL A 1 248 ? 26.404 36.409 -31.423 1.00 69.31 248 VAL A CA 1
ATOM 1911 C C . VAL A 1 248 ? 26.390 37.592 -30.442 1.00 69.31 248 VAL A C 1
ATOM 1913 O O . VAL A 1 248 ? 25.486 37.707 -29.623 1.00 69.31 248 VAL A O 1
ATOM 1916 N N . LYS A 1 249 ? 27.361 38.511 -30.526 1.00 66.50 249 LYS A N 1
ATOM 1917 C CA . LYS A 1 249 ? 27.415 39.704 -29.658 1.00 66.50 249 LYS A CA 1
ATOM 1918 C C . LYS A 1 249 ? 26.479 40.845 -30.074 1.00 66.50 249 LYS A C 1
ATOM 1920 O O . LYS A 1 249 ? 26.255 41.736 -29.261 1.00 66.50 249 LYS A O 1
ATOM 1925 N N . ASN A 1 250 ? 25.954 40.833 -31.300 1.00 54.50 250 ASN A N 1
ATOM 1926 C CA . ASN A 1 250 ? 25.171 41.940 -31.863 1.00 54.50 250 ASN A CA 1
ATOM 1927 C C . ASN A 1 250 ? 23.668 41.642 -32.010 1.00 54.50 250 ASN A C 1
ATOM 1929 O O . ASN A 1 250 ? 22.968 42.416 -32.661 1.00 54.50 250 ASN A O 1
ATOM 1933 N N . GLU A 1 251 ? 23.141 40.571 -31.407 1.00 47.31 251 GLU A N 1
ATOM 1934 C CA . GLU A 1 251 ? 21.689 40.409 -31.262 1.00 47.31 251 GLU A CA 1
ATOM 1935 C C . GLU A 1 251 ? 21.162 41.308 -30.126 1.00 47.31 251 GLU A C 1
ATOM 1937 O O . GLU A 1 251 ? 21.519 41.099 -28.964 1.00 47.31 251 GLU A O 1
ATOM 1942 N N . PRO A 1 252 ? 20.306 42.313 -30.405 1.00 42.94 252 PRO A N 1
ATOM 1943 C CA . PRO A 1 252 ? 19.617 43.035 -29.349 1.00 42.94 252 PRO A CA 1
ATOM 1944 C C . PRO A 1 252 ? 18.548 42.128 -28.733 1.00 42.94 252 PRO A C 1
ATOM 1946 O O . PRO A 1 252 ? 17.655 41.629 -29.421 1.00 42.94 252 PRO A O 1
ATOM 1949 N N . ALA A 1 253 ? 18.631 41.952 -27.417 1.00 45.50 253 ALA A N 1
ATOM 1950 C CA . ALA A 1 253 ? 17.636 41.275 -26.603 1.00 45.50 253 ALA A CA 1
ATOM 1951 C C . ALA A 1 253 ? 16.228 41.848 -26.862 1.00 45.50 253 ALA A C 1
ATOM 1953 O O . ALA A 1 253 ? 15.880 42.925 -26.375 1.00 45.50 253 ALA A O 1
ATOM 1954 N N . ARG A 1 254 ? 15.385 41.109 -27.595 1.00 38.66 254 ARG A N 1
ATOM 1955 C CA . ARG A 1 254 ? 13.929 41.260 -27.494 1.00 38.66 254 ARG A CA 1
ATOM 1956 C C . ARG A 1 254 ? 13.502 40.639 -26.172 1.00 38.66 254 ARG A C 1
ATOM 1958 O O . ARG A 1 254 ? 13.240 39.444 -26.086 1.00 38.66 254 ARG A O 1
ATOM 1965 N N . GLY A 1 255 ? 13.493 41.472 -25.137 1.00 37.91 255 GLY A N 1
ATOM 1966 C CA . GLY A 1 255 ? 12.833 41.167 -23.879 1.00 37.91 255 GLY A CA 1
ATOM 1967 C C . GLY A 1 255 ? 11.345 40.937 -24.123 1.00 37.91 255 GLY A C 1
ATOM 1968 O O . GLY A 1 255 ? 10.666 41.772 -24.717 1.00 37.91 255 GLY A O 1
ATOM 1969 N N . ILE A 1 256 ? 10.852 39.791 -23.667 1.00 42.06 256 ILE A N 1
ATOM 1970 C CA . ILE A 1 256 ? 9.429 39.547 -23.459 1.00 42.06 256 ILE A CA 1
ATOM 1971 C C . ILE A 1 256 ? 9.071 40.316 -22.183 1.00 42.06 256 ILE A C 1
ATOM 1973 O O . ILE A 1 256 ? 9.320 39.846 -21.074 1.00 42.06 256 ILE A O 1
ATOM 1977 N N . SER A 1 257 ? 8.577 41.543 -22.333 1.00 41.16 257 SER A N 1
ATOM 1978 C CA . SER A 1 257 ? 7.929 42.283 -21.252 1.00 41.16 257 SER A CA 1
ATOM 1979 C C . SER A 1 257 ? 6.483 41.805 -21.140 1.00 41.16 257 SER A C 1
ATOM 1981 O O . SER A 1 257 ? 5.680 42.029 -22.044 1.00 41.16 257 SER A O 1
ATOM 1983 N N . ASN A 1 258 ? 6.162 41.134 -20.035 1.00 46.16 258 ASN A N 1
ATOM 1984 C CA . ASN A 1 258 ? 4.789 40.898 -19.604 1.00 46.16 258 ASN A CA 1
ATOM 1985 C C . ASN A 1 258 ? 4.204 42.228 -19.110 1.00 46.16 258 ASN A C 1
ATOM 1987 O O . ASN A 1 258 ? 4.568 42.695 -18.032 1.00 46.16 258 ASN A O 1
ATOM 1991 N N . GLU A 1 259 ? 3.302 42.818 -19.888 1.00 39.06 259 GLU A N 1
ATOM 1992 C CA . GLU A 1 259 ? 2.480 43.959 -19.487 1.00 39.06 259 GLU A CA 1
ATOM 1993 C C . GLU A 1 259 ? 1.008 43.524 -19.596 1.00 39.06 259 GLU A C 1
ATOM 1995 O O . GLU A 1 259 ? 0.612 43.024 -20.650 1.00 39.06 259 GLU A O 1
ATOM 2000 N N . PRO A 1 260 ? 0.205 43.595 -18.518 1.00 43.50 260 PRO A N 1
ATOM 2001 C CA . PRO A 1 260 ? -1.185 43.159 -18.562 1.00 43.50 260 PRO A CA 1
ATOM 2002 C C . PRO A 1 260 ? -2.059 44.185 -19.298 1.00 43.50 260 PRO A C 1
ATOM 2004 O O . PRO A 1 260 ? -2.078 45.369 -18.957 1.00 43.50 260 PRO A O 1
ATOM 2007 N N . ASP A 1 261 ? -2.803 43.698 -20.293 1.00 43.53 261 ASP A N 1
ATOM 2008 C CA . ASP A 1 261 ? -3.781 44.443 -21.087 1.00 43.53 261 ASP A CA 1
ATOM 2009 C C . ASP A 1 261 ? -4.830 45.148 -20.208 1.00 43.53 261 ASP A C 1
ATOM 2011 O O . ASP A 1 261 ? -5.709 44.522 -19.618 1.00 43.53 261 ASP A O 1
ATOM 2015 N N . LYS A 1 262 ? -4.809 46.485 -20.205 1.00 49.25 262 LYS A N 1
ATOM 2016 C CA . LYS A 1 262 ? -5.852 47.366 -19.637 1.00 49.25 262 LYS A CA 1
ATOM 2017 C C . LYS A 1 262 ? -7.121 47.470 -20.505 1.00 49.25 262 LYS A C 1
ATOM 2019 O O . LYS A 1 262 ? -7.878 48.430 -20.391 1.00 49.25 262 LYS A O 1
ATOM 2024 N N . GLN A 1 263 ? -7.370 46.508 -21.394 1.00 48.84 263 GLN A N 1
ATOM 2025 C CA . GLN A 1 263 ? -8.497 46.546 -22.337 1.00 48.84 263 GLN A CA 1
ATOM 2026 C C . GLN A 1 263 ? -9.694 45.667 -21.938 1.00 48.84 263 GLN A C 1
ATOM 2028 O O . GLN A 1 263 ? -10.747 45.760 -22.570 1.00 48.84 263 GLN A O 1
ATOM 2033 N N . SER A 1 264 ? -9.593 44.884 -20.859 1.00 49.88 264 SER A N 1
ATOM 2034 C CA . SER A 1 264 ? -10.697 44.056 -20.348 1.00 49.88 264 SER A CA 1
ATOM 2035 C C . SER A 1 264 ? -11.633 44.779 -19.363 1.00 49.88 264 SER A C 1
ATOM 2037 O O . SER A 1 264 ? -12.808 44.429 -19.294 1.00 49.88 264 SER A O 1
ATOM 2039 N N . GLU A 1 265 ? -11.195 45.842 -18.676 1.00 46.50 265 GLU A N 1
ATOM 2040 C CA . GLU A 1 265 ? -12.033 46.549 -17.682 1.00 46.50 265 GLU A CA 1
ATOM 2041 C C . GLU A 1 265 ? -13.070 47.513 -18.296 1.00 46.50 265 GLU A C 1
ATOM 2043 O O . GLU A 1 265 ? -14.122 47.752 -17.703 1.00 46.50 265 GLU A O 1
ATOM 2048 N N . ALA A 1 266 ? -12.855 48.014 -19.519 1.00 49.16 266 ALA A N 1
ATOM 2049 C CA . ALA A 1 266 ? -13.798 48.936 -20.169 1.00 49.16 266 ALA A CA 1
ATOM 2050 C C . ALA A 1 266 ? -15.043 48.241 -20.758 1.00 49.16 266 ALA A C 1
ATOM 2052 O O . ALA A 1 266 ? -16.057 48.891 -21.015 1.00 49.16 266 ALA A O 1
ATOM 2053 N N . THR A 1 267 ? -14.989 46.921 -20.965 1.00 49.50 267 THR A N 1
ATOM 2054 C CA . THR A 1 267 ? -16.121 46.153 -21.517 1.00 49.50 267 THR A CA 1
ATOM 2055 C C . THR A 1 267 ? -17.030 45.609 -20.409 1.00 49.50 267 THR A C 1
ATOM 2057 O O . THR A 1 267 ? -18.226 45.441 -20.630 1.00 49.50 267 THR A O 1
ATOM 2060 N N . GLN A 1 268 ? -16.504 45.428 -19.192 1.00 53.38 268 GLN A N 1
ATOM 2061 C CA . GLN A 1 268 ? -17.258 44.879 -18.062 1.00 53.38 268 GLN A CA 1
ATOM 2062 C C . GLN A 1 268 ? -18.091 45.949 -17.324 1.00 53.38 268 GLN A C 1
ATOM 2064 O O . GLN A 1 268 ? -19.236 45.690 -16.965 1.00 53.38 268 GLN A O 1
ATOM 2069 N N . GLN A 1 269 ? -17.618 47.201 -17.248 1.00 54.31 269 GLN A N 1
ATOM 2070 C CA . GLN A 1 269 ? -18.387 48.322 -16.667 1.00 54.31 269 GLN A CA 1
ATOM 2071 C C . GLN A 1 269 ? -19.568 48.800 -17.536 1.00 54.31 269 GLN A C 1
ATOM 2073 O O . GLN A 1 269 ? -20.492 49.457 -17.048 1.00 54.31 269 GLN A O 1
ATOM 2078 N N . ARG A 1 270 ? -19.583 48.457 -18.831 1.00 53.25 270 ARG A N 1
ATOM 2079 C CA . ARG A 1 270 ? -20.714 48.770 -19.720 1.00 53.25 270 ARG A CA 1
ATOM 2080 C C . ARG A 1 270 ? -21.853 47.749 -19.619 1.00 53.25 270 ARG A C 1
ATOM 2082 O O . ARG A 1 270 ? -22.975 48.083 -19.973 1.00 53.25 270 ARG A O 1
ATOM 2089 N N . GLN A 1 271 ? -21.586 46.543 -19.111 1.00 54.12 271 GLN A N 1
ATOM 2090 C CA . GLN A 1 271 ? -22.613 45.514 -18.911 1.00 54.12 271 GLN A CA 1
ATOM 2091 C C . GLN A 1 271 ? -23.314 45.633 -17.550 1.00 54.12 271 GLN A C 1
ATOM 2093 O O . GLN A 1 271 ? -24.500 45.329 -17.463 1.00 54.12 271 GLN A O 1
ATOM 2098 N N . GLU A 1 272 ? -22.645 46.159 -16.518 1.00 54.03 272 GLU A N 1
ATOM 2099 C CA . GLU A 1 272 ? -23.277 46.397 -15.207 1.00 54.03 272 GLU A CA 1
ATOM 2100 C C . GLU A 1 272 ? -24.205 47.628 -15.196 1.00 54.03 272 GLU A C 1
ATOM 2102 O O . GLU A 1 272 ? -25.219 47.622 -14.503 1.00 54.03 272 GLU A O 1
ATOM 2107 N N . SER A 1 273 ? -23.960 48.648 -16.030 1.00 53.66 273 SER A N 1
ATOM 2108 C CA . SER A 1 273 ? -24.832 49.841 -16.099 1.00 53.66 273 SER A CA 1
ATOM 2109 C C . SER A 1 273 ? -26.152 49.635 -16.865 1.00 53.66 273 SER A C 1
ATOM 2111 O O . SER A 1 273 ? -27.094 50.399 -16.662 1.00 53.66 273 SER A O 1
ATOM 2113 N N . GLU A 1 274 ? -26.270 48.590 -17.694 1.00 55.38 274 GLU A N 1
ATOM 2114 C CA . GLU A 1 274 ? -27.527 48.228 -18.380 1.00 55.38 274 GLU A CA 1
ATOM 2115 C C . GLU A 1 274 ? -28.416 47.268 -17.563 1.00 55.38 274 GLU A C 1
ATOM 2117 O O . GLU A 1 274 ? -29.582 47.066 -17.910 1.00 55.38 274 GLU A O 1
ATOM 2122 N N . GLN A 1 275 ? -27.910 46.705 -16.457 1.00 53.91 275 GLN A N 1
ATOM 2123 C CA . GLN A 1 275 ? -28.665 45.804 -15.574 1.00 53.91 275 GLN A CA 1
ATOM 2124 C C . GLN A 1 275 ? -29.352 46.508 -14.389 1.00 53.91 275 GLN A C 1
ATOM 2126 O O . GLN A 1 275 ? -30.285 45.944 -13.826 1.00 53.91 275 GLN A O 1
ATOM 2131 N N . GLU A 1 276 ? -28.974 47.747 -14.055 1.00 52.94 276 GLU A N 1
ATOM 2132 C CA . GLU A 1 276 ? -29.601 48.544 -12.978 1.00 52.94 276 GLU A CA 1
ATOM 2133 C C . GLU A 1 276 ? -30.738 49.482 -13.444 1.00 52.94 276 GLU A C 1
ATOM 2135 O O . GLU A 1 276 ? -31.308 50.213 -12.637 1.00 52.94 276 GLU A O 1
ATOM 2140 N N . THR A 1 277 ? -31.118 49.471 -14.730 1.00 54.97 277 THR A N 1
ATOM 2141 C CA . THR A 1 277 ? -32.220 50.304 -15.276 1.00 54.97 277 THR A CA 1
ATOM 2142 C C . THR A 1 277 ? -33.387 49.516 -15.892 1.00 54.97 277 THR A C 1
ATOM 2144 O O . THR A 1 277 ? -34.110 50.034 -16.749 1.00 54.97 277 THR A O 1
ATOM 2147 N N . ARG A 1 278 ? -33.635 48.285 -15.428 1.00 46.22 278 ARG A N 1
ATOM 2148 C CA . ARG A 1 278 ? -34.875 47.536 -15.707 1.00 46.22 278 ARG A CA 1
ATOM 2149 C C . ARG A 1 278 ? -35.576 47.064 -14.446 1.00 46.22 278 ARG A C 1
ATOM 2151 O O . ARG A 1 278 ? -34.878 46.558 -13.546 1.00 46.22 278 ARG A O 1
#